Protein 9GZ5 (pdb70)

Structure (mmCIF, N/CA/C/O backbone):
data_9GZ5
#
_entry.id   9GZ5
#
_cell.length_a   48.265
_cell.length_b   61.744
_cell.length_c   49.481
_cell.angle_alpha   90.00
_cell.angle_beta   99.86
_cell.angle_gamma   90.00
#
_symmetry.space_group_name_H-M   'P 1 21 1'
#
loop_
_entity.id
_entity.type
_entity.pdbx_description
1 polymer 'Histone deacetylase'
2 non-polymer 'ZINC ION'
3 non-polymer GLYCEROL
4 non-polymer 'POTASSIUM ION'
5 non-polymer 1,2-ETHANEDIOL
6 non-polymer 'cis-5-dodecenoic acid'
7 water water
#
loop_
_atom_site.group_PDB
_atom_site.id
_atom_site.type_symbol
_atom_site.label_atom_id
_atom_site.label_alt_id
_atom_site.label_comp_id
_atom_site.label_asym_id
_atom_site.label_entity_id
_atom_site.label_seq_id
_atom_site.pdbx_PDB_ins_code
_atom_site.Cartn_x
_atom_site.Cartn_y
_atom_site.Cartn_z
_atom_site.occupancy
_atom_site.B_iso_or_equiv
_atom_site.auth_seq_id
_atom_site.auth_comp_id
_atom_site.auth_asym_id
_atom_site.auth_atom_id
_atom_site.pdbx_PDB_model_num
ATOM 1 N N . LYS A 1 6 ? 3.140 17.619 1.583 1.00 38.93 3 LYS A N 1
ATOM 2 C CA . LYS A 1 6 ? 2.473 18.954 1.600 1.00 38.88 3 LYS A CA 1
ATOM 3 C C . LYS A 1 6 ? 2.574 19.733 0.286 1.00 37.58 3 LYS A C 1
ATOM 4 O O . LYS A 1 6 ? 1.934 20.788 0.139 1.00 37.96 3 LYS A O 1
ATOM 10 N N . HIS A 1 7 ? 3.360 19.213 -0.660 1.00 36.27 4 HIS A N 1
ATOM 11 C CA . HIS A 1 7 ? 3.506 19.813 -1.995 1.00 36.28 4 HIS A CA 1
ATOM 12 C C . HIS A 1 7 ? 2.293 19.520 -2.904 1.00 33.08 4 HIS A C 1
ATOM 13 O O . HIS A 1 7 ? 2.094 20.190 -3.931 1.00 32.15 4 HIS A O 1
ATOM 20 N N . LEU A 1 8 ? 1.491 18.538 -2.491 1.00 31.09 5 LEU A N 1
ATOM 21 C CA . LEU A 1 8 ? 0.467 17.914 -3.330 1.00 29.16 5 LEU A CA 1
ATOM 22 C C . LEU A 1 8 ? -0.658 18.879 -3.676 1.00 26.60 5 LEU A C 1
ATOM 23 O O . LEU A 1 8 ? -1.116 19.652 -2.844 1.00 26.70 5 LEU A O 1
ATOM 28 N N . GLU A 1 9 ? -1.023 18.919 -4.949 1.00 24.96 6 GLU A N 1
ATOM 29 C CA . GLU A 1 9 ? -2.176 19.693 -5.366 1.00 23.66 6 GLU A CA 1
ATOM 30 C C . GLU A 1 9 ? -3.322 18.702 -5.496 1.00 21.70 6 GLU A C 1
ATOM 31 O O . GLU A 1 9 ? -3.081 17.491 -5.567 1.00 22.19 6 GLU A O 1
ATOM 37 N N . ARG A 1 10 ? -4.549 19.203 -5.501 1.00 19.86 7 ARG A N 1
ATOM 38 C CA . ARG A 1 10 ? -5.715 18.311 -5.462 1.00 18.88 7 ARG A CA 1
ATOM 39 C C . ARG A 1 10 ? -5.868 17.479 -6.746 1.00 19.39 7 ARG A C 1
ATOM 40 O O . ARG A 1 10 ? -5.946 16.237 -6.688 1.00 18.82 7 ARG A O 1
ATOM 48 N N . ILE A 1 11 ? -5.944 18.161 -7.886 1.00 18.59 8 ILE A N 1
ATOM 49 C CA . ILE A 1 11 ? -6.327 17.451 -9.117 1.00 18.28 8 ILE A CA 1
ATOM 50 C C . ILE A 1 11 ? -5.778 18.072 -10.369 1.00 17.18 8 ILE A C 1
ATOM 51 O O . ILE A 1 11 ? -5.792 19.310 -10.518 1.00 18.36 8 ILE A O 1
ATOM 56 N N . GLY A 1 12 ? -5.300 17.207 -11.269 1.00 17.16 9 GLY A N 1
ATOM 57 C CA . GLY A 1 12 ? -4.890 17.606 -12.614 1.00 15.51 9 GLY A CA 1
ATOM 58 C C . GLY A 1 12 ? -5.599 16.710 -13.621 1.00 15.66 9 GLY A C 1
ATOM 59 O O . GLY A 1 12 ? -6.060 15.618 -13.270 1.00 16.20 9 GLY A O 1
ATOM 60 N N . LEU A 1 13 ? -5.617 17.152 -14.878 1.00 15.54 10 LEU A N 1
ATOM 61 C CA . LEU A 1 13 ? -6.303 16.435 -15.987 1.00 15.47 10 LEU A CA 1
ATOM 62 C C . LEU A 1 13 ? -5.318 16.051 -17.078 1.00 16.15 10 LEU A C 1
ATOM 63 O O . LEU A 1 13 ? -4.332 16.773 -17.338 1.00 15.98 10 LEU A O 1
ATOM 68 N N . VAL A 1 14 ? -5.561 14.912 -17.726 1.00 15.11 11 VAL A N 1
ATOM 69 C CA . VAL A 1 14 ? -4.789 14.534 -18.911 1.00 15.55 11 VAL A CA 1
ATOM 70 C C . VAL A 1 14 ? -5.743 14.361 -20.087 1.00 15.70 11 VAL A C 1
ATOM 71 O O . VAL A 1 14 ? -6.821 13.776 -19.942 1.00 15.47 11 VAL A O 1
ATOM 75 N N . TYR A 1 15 ? -5.333 14.851 -21.255 1.00 14.83 12 TYR A N 1
ATOM 76 C CA . TYR A 1 15 ? -6.169 14.748 -22.446 1.00 15.82 12 TYR A CA 1
ATOM 77 C C . TYR A 1 15 ? -5.356 14.936 -23.701 1.00 15.91 12 TYR A C 1
ATOM 78 O O . TYR A 1 15 ? -4.399 15.710 -23.719 1.00 15.89 12 TYR A O 1
ATOM 87 N N . HIS A 1 16 ? -5.798 14.298 -24.776 1.00 15.83 13 HIS A N 1
ATOM 88 C CA . HIS A 1 16 ? -5.313 14.578 -26.113 1.00 16.82 13 HIS A CA 1
ATOM 89 C C . HIS A 1 16 ? -6.494 14.603 -27.074 1.00 17.56 13 HIS A C 1
ATOM 90 O O . HIS A 1 16 ? -7.251 13.651 -27.124 1.00 17.04 13 HIS A O 1
ATOM 97 N N . PRO A 1 17 ? -6.626 15.666 -27.886 1.00 17.45 14 PRO A N 1
ATOM 98 C CA . PRO A 1 17 ? -7.742 15.708 -28.849 1.00 17.61 14 PRO A CA 1
ATOM 99 C C . PRO A 1 17 ? -7.744 14.556 -29.887 1.00 16.82 14 PRO A C 1
ATOM 100 O O . PRO A 1 17 ? -8.800 14.196 -30.390 1.00 17.36 14 PRO A O 1
ATOM 104 N N . ASP A 1 18 ? -6.595 13.947 -30.154 1.00 17.45 15 ASP A N 1
ATOM 105 C CA . ASP A 1 18 ? -6.549 12.843 -31.127 1.00 17.96 15 ASP A CA 1
ATOM 106 C C . ASP A 1 18 ? -7.123 11.535 -30.572 1.00 16.67 15 ASP A C 1
ATOM 107 O O . ASP A 1 18 ? -7.221 10.550 -31.301 1.00 17.97 15 ASP A O 1
ATOM 112 N N . TYR A 1 19 ? -7.492 11.510 -29.283 1.00 15.95 16 TYR A N 1
ATOM 113 C CA . TYR A 1 19 ? -8.281 10.361 -28.790 1.00 15.88 16 TYR A CA 1
ATOM 114 C C . TYR A 1 19 ? -9.574 10.158 -29.573 1.00 17.92 16 TYR A C 1
ATOM 115 O O . TYR A 1 19 ? -10.013 9.027 -29.786 1.00 18.59 16 TYR A O 1
ATOM 124 N N . ASN A 1 20 ? -10.192 11.267 -29.972 1.00 16.64 17 ASN A N 1
ATOM 125 C CA . ASN A 1 20 ? -11.547 11.273 -30.509 1.00 15.70 17 ASN A CA 1
ATOM 126 C C . ASN A 1 20 ? -11.597 10.722 -31.914 1.00 16.36 17 ASN A C 1
ATOM 127 O O . ASN A 1 20 ? -10.823 11.153 -32.756 1.00 18.59 17 ASN A O 1
ATOM 132 N N . LEU A 1 21 ? -12.485 9.741 -32.108 1.00 17.06 18 LEU A N 1
ATOM 133 C CA . LEU A 1 21 ? -12.737 9.137 -33.402 1.00 18.18 18 LEU A CA 1
ATOM 134 C C . LEU A 1 21 ? -14.223 9.038 -33.677 1.00 17.84 18 LEU A C 1
ATOM 135 O O . LEU A 1 21 ? -15.006 8.785 -32.778 1.00 18.99 18 LEU A O 1
ATOM 140 N N . ASP A 1 22 ? -14.592 9.231 -34.939 1.00 17.96 19 ASP A N 1
ATOM 141 C CA . ASP A 1 22 ? -15.962 8.934 -35.366 1.00 20.76 19 ASP A CA 1
ATOM 142 C C . ASP A 1 22 ? -16.017 7.478 -35.746 1.00 20.50 19 ASP A C 1
ATOM 143 O O . ASP A 1 22 ? -15.473 7.086 -36.791 1.00 23.74 19 ASP A O 1
ATOM 148 N N . LEU A 1 23 ? -16.652 6.646 -34.907 1.00 21.17 20 LEU A N 1
ATOM 149 C CA . LEU A 1 23 ? -16.780 5.217 -35.231 1.00 22.18 20 LEU A CA 1
ATOM 150 C C . LEU A 1 23 ? -18.099 4.889 -35.934 1.00 23.28 20 LEU A C 1
ATOM 151 O O . LEU A 1 23 ? -18.510 3.722 -36.000 1.00 22.72 20 LEU A O 1
ATOM 156 N N . GLY A 1 24 ? -18.772 5.910 -36.461 1.00 24.89 21 GLY A N 1
ATOM 157 C CA . GLY A 1 24 ? -19.978 5.692 -37.265 1.00 25.56 21 GLY A CA 1
ATOM 158 C C . GLY A 1 24 ? -21.095 5.051 -36.458 1.00 25.73 21 GLY A C 1
ATOM 159 O O . GLY A 1 24 ? -21.523 5.628 -35.453 1.00 25.60 21 GLY A O 1
ATOM 160 N N . PRO A 1 25 ? -21.555 3.842 -36.872 1.00 26.29 22 PRO A N 1
ATOM 161 C CA . PRO A 1 25 ? -22.694 3.237 -36.176 1.00 25.47 22 PRO A CA 1
ATOM 162 C C . PRO A 1 25 ? -22.334 2.464 -34.896 1.00 24.33 22 PRO A C 1
ATOM 163 O O . PRO A 1 25 ? -23.247 2.018 -34.185 1.00 24.79 22 PRO A O 1
ATOM 167 N N . HIS A 1 26 ? -21.031 2.290 -34.639 1.00 22.36 23 HIS A N 1
ATOM 168 C CA . HIS A 1 26 ? -20.532 1.504 -33.493 1.00 20.07 23 HIS A CA 1
ATOM 169 C C . HIS A 1 26 ? -21.145 2.044 -32.204 1.00 18.93 23 HIS A C 1
ATOM 170 O O . HIS A 1 26 ? -21.389 3.250 -32.076 1.00 20.03 23 HIS A O 1
ATOM 177 N N A VAL A 1 27 ? -21.388 1.144 -31.251 0.50 18.41 24 VAL A N 1
ATOM 178 N N B VAL A 1 27 ? -21.394 1.156 -31.241 0.50 18.11 24 VAL A N 1
ATOM 179 C CA A VAL A 1 27 ? -22.006 1.505 -29.969 0.50 18.74 24 VAL A CA 1
ATOM 180 C CA B VAL A 1 27 ? -22.026 1.556 -29.972 0.50 18.20 24 VAL A CA 1
ATOM 181 C C A VAL A 1 27 ? -21.157 2.449 -29.111 0.50 18.34 24 VAL A C 1
ATOM 182 C C B VAL A 1 27 ? -21.155 2.445 -29.085 0.50 18.05 24 VAL A C 1
ATOM 183 O O A VAL A 1 27 ? -21.706 3.234 -28.352 0.50 18.33 24 VAL A O 1
ATOM 184 O O B VAL A 1 27 ? -21.689 3.180 -28.268 0.50 18.19 24 VAL A O 1
ATOM 191 N N . PHE A 1 28 ? -19.835 2.384 -29.247 1.00 17.70 25 PHE A N 1
ATOM 192 C CA . PHE A 1 28 ? -18.953 3.134 -28.378 1.00 17.23 25 PHE A CA 1
ATOM 193 C C . PHE A 1 28 ? -18.878 4.608 -28.787 1.00 16.27 25 PHE A C 1
ATOM 194 O O . PHE A 1 28 ? -18.526 4.906 -29.925 1.00 16.62 25 PHE A O 1
ATOM 202 N N . PRO A 1 29 ? -19.201 5.520 -27.839 1.00 16.06 26 PRO A N 1
ATOM 203 C CA . PRO A 1 29 ? -19.150 6.963 -28.160 1.00 17.00 26 PRO A CA 1
ATOM 204 C C . PRO A 1 29 ? -17.737 7.534 -28.111 1.00 16.01 26 PRO A C 1
ATOM 205 O O . PRO A 1 29 ? -17.367 8.136 -27.092 1.00 15.18 26 PRO A O 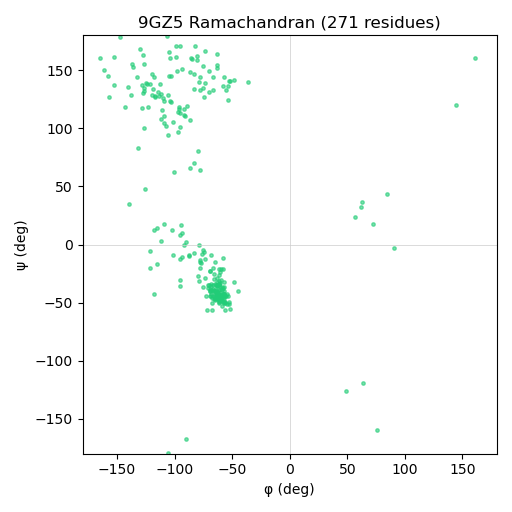1
ATOM 209 N N . ALA A 1 30 ? -16.957 7.324 -29.183 1.00 16.43 27 ALA A N 1
ATOM 210 C CA . ALA A 1 30 ? -15.518 7.618 -29.196 1.00 15.91 27 ALA A CA 1
ATOM 211 C C . ALA A 1 30 ? -15.222 9.089 -29.360 1.00 16.01 27 ALA A C 1
ATOM 212 O O . ALA A 1 30 ? -14.061 9.471 -29.366 1.00 15.70 27 ALA A O 1
ATOM 214 N N A ARG A 1 31 ? -16.266 9.915 -29.439 0.70 15.87 28 ARG A N 1
ATOM 215 N N B ARG A 1 31 ? -16.269 9.908 -29.446 0.30 16.15 28 ARG A N 1
ATOM 216 C CA A ARG A 1 31 ? -16.102 11.398 -29.352 0.70 16.51 28 ARG A CA 1
ATOM 217 C CA B ARG A 1 31 ? -16.127 11.368 -29.371 0.30 16.66 28 ARG A CA 1
ATOM 218 C C A ARG A 1 31 ? -16.525 11.973 -27.990 0.70 15.17 28 ARG A C 1
ATOM 219 C C B ARG A 1 31 ? -16.584 11.948 -28.030 0.30 15.75 28 ARG A C 1
ATOM 220 O O A ARG A 1 31 ? -16.636 13.197 -27.792 0.70 14.50 28 ARG A O 1
ATOM 221 O O B ARG A 1 31 ? -16.804 13.158 -27.915 0.30 15.80 28 ARG A O 1
ATOM 236 N N . LYS A 1 32 ? -16.696 11.095 -27.009 1.00 15.32 29 LYS A N 1
ATOM 237 C CA . LYS A 1 32 ? -17.103 11.554 -25.658 1.00 14.53 29 LYS A CA 1
ATOM 238 C C . LYS A 1 32 ? -16.021 12.451 -25.055 1.00 15.33 29 LYS A C 1
ATOM 239 O O . LYS A 1 32 ? -16.350 13.391 -24.334 1.00 15.08 29 LYS A O 1
ATOM 245 N N . TYR A 1 33 ? -14.752 12.147 -25.361 1.00 15.57 30 TYR A N 1
ATOM 246 C CA . TYR A 1 33 ? -13.627 12.757 -24.708 1.00 13.52 30 TYR A CA 1
ATOM 247 C C . TYR A 1 33 ? -13.589 14.262 -24.920 1.00 14.39 30 TYR A C 1
ATOM 248 O O . TYR A 1 33 ? -13.476 15.040 -23.956 1.00 14.01 30 TYR A O 1
ATOM 257 N N . GLN A 1 34 ? -13.728 14.637 -26.183 1.00 13.69 31 GLN A N 1
ATOM 258 C CA . GLN A 1 34 ? -13.724 16.072 -26.520 1.00 14.69 31 GLN A CA 1
ATOM 259 C C . GLN A 1 34 ? -14.866 16.802 -25.848 1.00 14.90 31 GLN A C 1
ATOM 260 O O . GLN A 1 34 ? -14.729 17.969 -25.531 1.00 15.13 31 GLN A O 1
ATOM 266 N N . MET A 1 35 ? -16.011 16.166 -25.676 1.00 14.78 32 MET A N 1
ATOM 267 C CA . MET A 1 35 ? -17.094 16.910 -25.038 1.00 16.20 32 MET A CA 1
ATOM 268 C C . MET A 1 35 ? -16.971 17.012 -23.510 1.00 15.81 32 MET A C 1
ATOM 269 O O . MET A 1 35 ? -17.392 18.007 -22.893 1.00 15.09 32 MET A O 1
ATOM 274 N N . VAL A 1 36 ? -16.381 15.989 -22.888 1.00 15.58 33 VAL A N 1
ATOM 275 C CA . VAL A 1 36 ? -16.076 16.051 -21.461 1.00 15.50 33 VAL A CA 1
ATOM 276 C C . VAL A 1 36 ? -15.086 17.191 -21.256 1.00 15.99 33 VAL A C 1
ATOM 277 O O . VAL A 1 36 ? -15.267 18.010 -20.364 1.00 15.85 33 VAL A O 1
ATOM 281 N N . TYR A 1 37 ? -14.058 17.223 -22.108 1.00 15.44 34 TYR A N 1
ATOM 282 C CA . TYR A 1 37 ? -13.043 18.279 -22.101 1.00 16.52 34 TYR A CA 1
ATOM 283 C C . TYR A 1 37 ? -13.701 19.662 -22.283 1.00 15.89 34 TYR A C 1
ATOM 284 O O . TYR A 1 37 ? -13.327 20.621 -21.568 1.00 15.26 34 TYR A O 1
ATOM 293 N N . ASP A 1 38 ? -14.668 19.744 -23.202 1.00 15.72 35 ASP A N 1
ATOM 294 C CA . ASP A 1 38 ? -15.316 21.025 -23.480 1.00 15.50 35 ASP A CA 1
ATOM 295 C C . ASP A 1 38 ? -16.172 21.472 -22.310 1.00 16.48 35 ASP A C 1
ATOM 296 O O . ASP A 1 38 ? -16.169 22.661 -21.986 1.00 15.04 35 ASP A O 1
ATOM 301 N N . LEU A 1 39 ? -16.856 20.536 -21.643 1.00 15.57 36 LEU A N 1
ATOM 302 C CA . LEU A 1 39 ? -17.606 20.910 -20.434 1.00 16.20 36 LEU A CA 1
ATOM 303 C C . LEU A 1 39 ? -16.735 21.451 -19.322 1.00 15.94 36 LEU A C 1
ATOM 304 O O . LEU A 1 39 ? -17.124 22.364 -18.580 1.00 15.74 36 LEU A O 1
ATOM 309 N N . VAL A 1 40 ? -15.516 20.912 -19.235 1.00 15.81 37 VAL A N 1
ATOM 310 C CA . VAL A 1 40 ? -14.540 21.395 -18.295 1.00 15.71 37 VAL A CA 1
ATOM 311 C C . VAL A 1 40 ? -14.162 22.827 -18.665 1.00 15.35 37 VAL A C 1
ATOM 312 O O . VAL A 1 40 ? -14.175 23.702 -17.797 1.00 15.21 37 VAL A O 1
ATOM 316 N N . LYS A 1 41 ? -13.874 23.054 -19.946 1.00 14.99 38 LYS A N 1
ATOM 317 C CA . LYS A 1 41 ? -13.404 24.361 -20.421 1.00 15.71 38 LYS A CA 1
ATOM 318 C C . LYS A 1 41 ? -14.488 25.424 -20.195 1.00 15.69 38 LYS A C 1
ATOM 319 O O . LYS A 1 41 ? -14.184 26.601 -19.955 1.00 18.79 38 LYS A O 1
ATOM 325 N N . ARG A 1 42 ? -15.743 25.003 -20.284 1.00 16.14 39 ARG A N 1
ATOM 326 C CA . ARG A 1 42 ? -16.885 25.890 -20.148 1.00 16.00 39 ARG A CA 1
ATOM 327 C C . ARG A 1 42 ? -17.238 26.232 -18.698 1.00 17.76 39 ARG A C 1
ATOM 328 O O . ARG A 1 42 ? -17.984 27.184 -18.457 1.00 19.10 39 ARG A O 1
ATOM 336 N N A ASP A 1 43 ? -16.689 25.469 -17.763 0.70 18.40 40 ASP A N 1
ATOM 337 N N B ASP A 1 43 ? -16.686 25.489 -17.744 0.30 17.42 40 ASP A N 1
ATOM 338 C CA A ASP A 1 43 ? -16.956 25.663 -16.348 0.70 19.83 40 ASP A CA 1
ATOM 339 C CA B ASP A 1 43 ? -17.020 25.640 -16.325 0.30 17.72 40 ASP A CA 1
ATOM 340 C C A ASP A 1 43 ? -15.931 26.635 -15.755 0.70 22.13 40 ASP A C 1
ATOM 341 C C B ASP A 1 43 ? -15.999 26.517 -15.602 0.30 20.13 40 ASP A C 1
ATOM 342 O O A ASP A 1 43 ? -14.724 26.421 -15.839 0.70 21.93 40 ASP A O 1
ATOM 343 O O B ASP A 1 43 ? -14.856 26.097 -15.440 0.30 20.45 40 ASP A O 1
ATOM 352 N N . SER A 1 44 ? -16.411 27.706 -15.142 1.00 22.66 41 SER A N 1
ATOM 353 C CA . SER A 1 44 ? -15.471 28.690 -14.547 1.00 25.02 41 SER A CA 1
ATOM 354 C C . SER A 1 44 ? -14.607 28.136 -13.406 1.00 25.27 41 SER A C 1
ATOM 355 O O . SER A 1 44 ? -13.449 28.537 -13.263 1.00 27.63 41 SER A O 1
ATOM 358 N N . LYS A 1 45 ? -15.130 27.194 -12.625 1.00 27.32 42 LYS A N 1
ATOM 359 C CA . LYS A 1 45 ? -14.275 26.542 -11.597 1.00 30.32 42 LYS A CA 1
ATOM 360 C C . LYS A 1 45 ? -13.231 25.584 -12.213 1.00 30.25 42 LYS A C 1
ATOM 361 O O . LYS A 1 45 ? -12.009 25.758 -12.047 1.00 32.13 42 LYS A O 1
ATOM 367 N N . LEU A 1 46 ? -13.701 24.624 -12.985 1.00 27.67 43 LEU A N 1
ATOM 368 C CA . LEU A 1 46 ? -12.827 23.566 -13.495 1.00 27.58 43 LEU A CA 1
ATOM 369 C C . LEU A 1 46 ? -11.891 24.001 -14.597 1.00 30.55 43 LEU A C 1
ATOM 370 O O . LEU A 1 46 ? -10.805 23.440 -14.725 1.00 29.41 43 LEU A O 1
ATOM 375 N N . SER A 1 47 ? -12.294 25.000 -15.379 1.00 29.05 44 SER A N 1
ATOM 376 C CA . SER A 1 47 ? -11.435 25.544 -16.448 1.00 28.57 44 SER A CA 1
ATOM 377 C C . SER A 1 47 ? -10.081 26.058 -15.929 1.00 29.84 44 SER A C 1
ATOM 378 O O . SER A 1 47 ? -9.168 26.319 -16.738 1.00 30.13 44 SER A O 1
ATOM 381 N N . ASN A 1 48 ? -9.961 26.178 -14.594 1.00 32.12 45 ASN A N 1
ATOM 382 C CA . ASN A 1 48 ? -8.709 26.584 -13.894 1.00 29.14 45 ASN A CA 1
ATOM 383 C C . ASN A 1 48 ? -7.736 25.431 -13.548 1.00 27.60 45 ASN A C 1
ATOM 384 O O . ASN A 1 48 ? -6.612 25.660 -13.096 1.00 28.71 45 ASN A O 1
ATOM 389 N N . LEU A 1 49 ? -8.180 24.195 -13.712 1.00 23.81 46 LEU A N 1
ATOM 390 C CA . LEU A 1 49 ? -7.265 23.051 -13.554 1.00 20.87 46 LEU A CA 1
ATOM 391 C C . LEU A 1 49 ? -6.254 22.977 -14.680 1.00 21.42 46 LEU A C 1
ATOM 392 O O . LEU A 1 49 ? -6.548 23.382 -15.803 1.00 20.75 46 LEU A O 1
ATOM 397 N N . TYR A 1 50 ? -5.067 22.453 -14.373 1.00 20.81 47 TYR A N 1
ATOM 398 C CA . TYR A 1 50 ? -4.060 22.226 -15.391 1.00 22.53 47 TYR A CA 1
ATOM 399 C C . TYR A 1 50 ? -4.349 20.955 -16.198 1.00 19.32 47 TYR A C 1
ATOM 400 O O . TYR A 1 50 ? -4.775 19.924 -15.654 1.00 18.60 47 TYR A O 1
ATOM 409 N N . ILE A 1 51 ? -4.119 21.064 -17.495 1.00 18.86 48 ILE A N 1
ATOM 410 C CA . ILE A 1 51 ? -4.339 19.960 -18.445 1.00 19.56 48 ILE A CA 1
ATOM 411 C C . ILE A 1 51 ? -3.007 19.580 -19.067 1.00 19.03 48 ILE A C 1
ATOM 412 O O . ILE A 1 51 ? -2.260 20.447 -19.561 1.00 21.94 48 ILE A O 1
ATOM 417 N N . TYR A 1 52 ? -2.683 18.290 -19.006 1.00 17.12 49 TYR A N 1
ATOM 418 C CA . TYR A 1 52 ? -1.419 17.788 -19.554 1.00 17.65 49 TYR A CA 1
ATOM 419 C C . TYR A 1 52 ? -1.669 16.904 -20.754 1.00 17.23 49 TYR A C 1
ATOM 420 O O . TYR A 1 52 ? -2.624 16.150 -20.791 1.00 15.90 49 TYR A O 1
ATOM 429 N N . LYS A 1 53 ? -0.851 17.073 -21.777 1.00 18.23 50 LYS A N 1
ATOM 430 C CA . LYS A 1 53 ? -1.019 16.349 -23.064 1.00 17.35 50 LYS A CA 1
ATOM 431 C C . LYS A 1 53 ? 0.074 15.287 -23.287 1.00 18.50 50 LYS A C 1
ATOM 432 O O . LYS A 1 53 ? 1.270 15.618 -23.255 1.00 19.46 50 LYS A O 1
ATOM 438 N N . PRO A 1 54 ? -0.323 14.005 -23.504 1.00 16.74 51 PRO A N 1
ATOM 439 C CA . PRO A 1 54 ? 0.707 12.992 -23.658 1.00 17.15 51 PRO A CA 1
ATOM 440 C C . PRO A 1 54 ? 1.322 12.969 -25.075 1.00 17.76 51 PRO A C 1
ATOM 441 O O . PRO A 1 54 ? 0.755 13.492 -26.028 1.00 20.21 51 PRO A O 1
ATOM 445 N N . ASP A 1 55 ? 2.495 12.337 -25.150 1.00 19.22 52 ASP A N 1
ATOM 446 C CA . ASP A 1 55 ? 3.032 11.832 -26.411 1.00 20.31 52 ASP A CA 1
ATOM 447 C C . ASP A 1 55 ? 2.655 10.362 -26.561 1.00 18.58 52 ASP A C 1
ATOM 448 O O . ASP A 1 55 ? 2.237 9.716 -25.589 1.00 18.87 52 ASP A O 1
ATOM 453 N N . LEU A 1 56 ? 2.901 9.809 -27.750 1.00 16.97 53 LEU A N 1
ATOM 454 C CA . LEU A 1 56 ? 2.726 8.381 -27.994 1.00 17.46 53 LEU A CA 1
ATOM 455 C C . LEU A 1 56 ? 3.539 7.575 -26.993 1.00 17.83 53 LEU A C 1
ATOM 456 O O . LEU A 1 56 ? 4.715 7.880 -26.756 1.00 20.00 53 LEU A O 1
ATOM 461 N N . ALA A 1 57 ? 2.925 6.560 -26.402 1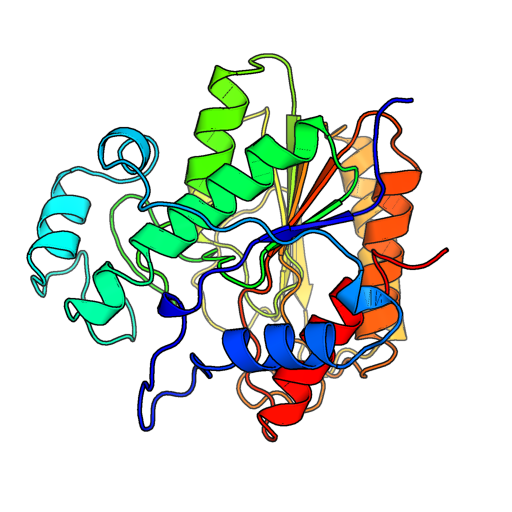.00 17.72 54 ALA A N 1
ATOM 462 C CA . ALA A 1 57 ? 3.664 5.593 -25.584 1.00 19.00 54 ALA A CA 1
ATOM 463 C C . ALA A 1 57 ? 4.785 4.939 -26.400 1.00 20.25 54 ALA A C 1
ATOM 464 O O . ALA A 1 57 ? 4.644 4.698 -27.605 1.00 20.93 54 ALA A O 1
ATOM 466 N N . LYS A 1 58 ? 5.907 4.666 -25.741 1.00 21.96 55 LYS A N 1
ATOM 467 C CA . LYS A 1 58 ? 6.990 3.934 -26.373 1.00 23.35 55 LYS A CA 1
ATOM 468 C C . LYS A 1 58 ? 6.661 2.455 -26.532 1.00 23.51 55 LYS A C 1
ATOM 469 O O . LYS A 1 58 ? 6.124 1.832 -25.605 1.00 22.28 55 LYS A O 1
ATOM 475 N N . THR A 1 59 ? 7.016 1.867 -27.680 1.00 23.12 56 THR A N 1
ATOM 476 C CA . THR A 1 59 ? 6.766 0.448 -27.898 1.00 24.08 56 THR A CA 1
ATOM 477 C C . THR A 1 59 ? 7.423 -0.439 -26.842 1.00 23.07 56 THR A C 1
ATOM 478 O O . THR A 1 59 ? 6.840 -1.415 -26.410 1.00 23.55 56 THR A O 1
ATOM 482 N N . LYS A 1 60 ? 8.626 -0.078 -26.398 1.00 23.65 57 LYS A N 1
ATOM 483 C CA . LYS A 1 60 ? 9.270 -0.809 -25.313 1.00 25.21 57 LYS A CA 1
ATOM 484 C C . LYS A 1 60 ? 8.407 -0.843 -24.032 1.00 23.22 57 LYS A C 1
ATOM 485 O O . LYS A 1 60 ? 8.437 -1.823 -23.289 1.00 25.23 57 LYS A O 1
ATOM 491 N N . ASP A 1 61 ? 7.630 0.213 -23.787 1.00 21.80 58 ASP A N 1
ATOM 492 C CA . ASP A 1 61 ? 6.737 0.230 -22.640 1.00 20.87 58 ASP A CA 1
ATOM 493 C C . ASP A 1 61 ? 5.515 -0.649 -22.904 1.00 19.38 58 ASP A C 1
ATOM 494 O O . ASP A 1 61 ? 5.072 -1.369 -22.011 1.00 19.56 58 ASP A O 1
ATOM 499 N N . LEU A 1 62 ? 5.029 -0.667 -24.151 1.00 18.24 59 LEU A N 1
ATOM 500 C CA . LEU A 1 62 ? 3.893 -1.576 -24.487 1.00 18.20 59 LEU A CA 1
ATOM 501 C C . LEU A 1 62 ? 4.237 -3.042 -24.212 1.00 18.35 59 LEU A C 1
ATOM 502 O O . LEU A 1 62 ? 3.375 -3.837 -23.840 1.00 17.17 59 LEU A O 1
ATOM 507 N N A SER A 1 63 ? 5.513 -3.346 -24.399 0.70 19.05 60 SER A N 1
ATOM 508 N N B SER A 1 63 ? 5.502 -3.397 -24.434 0.30 18.55 60 SER A N 1
ATOM 509 C CA A SER A 1 63 ? 6.078 -4.679 -24.303 0.70 20.04 60 SER A CA 1
ATOM 510 C CA B SER A 1 63 ? 5.979 -4.776 -24.303 0.30 19.08 60 SER A CA 1
ATOM 511 C C A SER A 1 63 ? 6.192 -5.198 -22.875 0.70 18.97 60 SER A C 1
ATOM 512 C C B SER A 1 63 ? 6.283 -5.196 -22.862 0.30 18.63 60 SER A C 1
ATOM 513 O O A SER A 1 63 ? 6.334 -6.412 -22.662 0.70 19.92 60 SER A O 1
ATOM 514 O O B SER A 1 63 ? 6.705 -6.328 -22.621 0.30 19.43 60 SER A O 1
ATOM 519 N N . LEU A 1 64 ? 6.060 -4.288 -21.916 1.00 18.89 61 LEU A N 1
ATOM 520 C CA . LEU A 1 64 ? 5.984 -4.634 -20.486 1.00 17.85 61 LEU A CA 1
ATOM 521 C C . LEU A 1 64 ? 4.747 -5.476 -20.197 1.00 18.55 61 LEU A C 1
ATOM 522 O O . LEU A 1 64 ? 4.750 -6.264 -19.264 1.00 19.31 61 LEU A O 1
ATOM 527 N N . VAL A 1 65 ? 3.712 -5.326 -21.041 1.00 18.52 62 VAL A N 1
ATOM 528 C CA . VAL A 1 65 ? 2.466 -6.082 -20.903 1.00 17.15 62 VAL A CA 1
ATOM 529 C C . VAL A 1 65 ? 2.180 -6.973 -22.110 1.00 17.02 62 VAL A C 1
ATOM 530 O O . VAL A 1 65 ? 1.751 -8.126 -21.933 1.00 18.01 62 VAL A O 1
ATOM 534 N N . HIS A 1 66 ? 2.398 -6.460 -23.325 1.00 16.45 63 HIS A N 1
ATOM 535 C CA . HIS A 1 66 ? 1.964 -7.157 -24.522 1.00 16.00 63 HIS A CA 1
ATOM 536 C C . HIS A 1 66 ? 3.030 -7.972 -25.221 1.00 16.30 63 HIS A C 1
ATOM 537 O O . HIS A 1 66 ? 4.207 -7.618 -25.213 1.00 17.97 63 HIS A O 1
ATOM 544 N N . THR A 1 67 ? 2.597 -9.040 -25.848 1.00 17.32 64 THR A N 1
ATOM 545 C CA . THR A 1 67 ? 3.540 -9.934 -26.541 1.00 16.99 64 THR A CA 1
ATOM 546 C C . THR A 1 67 ? 3.948 -9.245 -27.832 1.00 18.36 64 THR A C 1
ATOM 547 O O . THR A 1 67 ? 3.178 -8.428 -28.380 1.00 16.92 64 THR A O 1
ATOM 551 N N . GLN A 1 68 ? 5.140 -9.580 -28.328 1.00 17.92 65 GLN A N 1
ATOM 552 C CA . GLN A 1 68 ? 5.600 -9.038 -29.599 1.00 18.68 65 GLN A CA 1
ATOM 553 C C . GLN A 1 68 ? 4.737 -9.479 -30.789 1.00 18.09 65 GLN A C 1
ATOM 554 O O . GLN A 1 68 ? 4.492 -8.671 -31.711 1.00 18.94 65 GLN A O 1
ATOM 560 N N . GLU A 1 69 ? 4.227 -10.716 -30.744 1.00 18.46 66 GLU A N 1
ATOM 561 C CA . GLU A 1 69 ? 3.323 -11.198 -31.802 1.00 17.63 66 GLU A CA 1
ATOM 562 C C . GLU A 1 69 ? 2.084 -10.331 -31.837 1.00 17.50 66 GLU A C 1
ATOM 563 O O . GLU A 1 69 ? 1.598 -9.954 -32.912 1.00 16.65 66 GLU A O 1
ATOM 569 N N . PHE A 1 70 ? 1.559 -10.031 -30.644 1.00 15.78 67 PHE A N 1
ATOM 570 C CA . PHE A 1 70 ? 0.384 -9.166 -30.633 1.00 16.14 67 PHE A CA 1
ATOM 571 C C . PHE A 1 70 ? 0.728 -7.784 -31.153 1.00 15.28 67 PHE A C 1
ATOM 572 O O . PHE A 1 70 ? -0.029 -7.224 -31.945 1.00 16.54 67 PHE A O 1
ATOM 580 N N . LEU A 1 71 ? 1.839 -7.198 -30.699 1.00 16.20 68 LEU A N 1
ATOM 581 C CA . LEU A 1 71 ? 2.141 -5.843 -31.147 1.00 15.74 68 LEU A CA 1
ATOM 582 C C . LEU A 1 71 ? 2.378 -5.804 -32.651 1.00 16.59 68 LEU A C 1
ATOM 583 O O . LEU A 1 71 ? 1.998 -4.850 -33.297 1.00 17.36 68 LEU A O 1
ATOM 588 N N . ASP A 1 72 ? 2.977 -6.869 -33.205 1.00 15.75 69 ASP A N 1
ATOM 589 C CA . ASP A 1 72 ? 3.200 -6.963 -34.662 1.00 16.67 69 ASP A CA 1
ATOM 590 C C . ASP A 1 72 ? 1.879 -6.889 -35.388 1.00 16.08 69 ASP A C 1
ATOM 591 O O . ASP A 1 72 ? 1.759 -6.136 -36.338 1.00 17.39 69 ASP A O 1
ATOM 596 N N . ASP A 1 73 ? 0.899 -7.680 -34.948 1.00 16.47 70 ASP A N 1
ATOM 597 C CA . ASP A 1 73 ? -0.408 -7.647 -35.560 1.00 16.38 70 ASP A CA 1
ATOM 598 C C . ASP A 1 73 ? -1.117 -6.286 -35.391 1.00 16.44 70 ASP A C 1
ATOM 599 O O . ASP A 1 73 ? -1.709 -5.765 -36.364 1.00 16.38 70 ASP A O 1
ATOM 604 N N . PHE A 1 74 ? -1.069 -5.733 -34.175 1.00 14.99 71 PHE A N 1
ATOM 605 C CA . PHE A 1 74 ? -1.701 -4.434 -33.911 1.00 14.93 71 PHE A CA 1
ATOM 606 C C . PHE A 1 74 ? -1.177 -3.314 -34.852 1.00 15.52 71 PHE A C 1
ATOM 607 O O . PHE A 1 74 ? -1.958 -2.642 -35.548 1.00 16.75 71 PHE A O 1
ATOM 615 N N . PHE A 1 75 ? 0.129 -3.103 -34.855 1.00 16.70 72 PHE A N 1
ATOM 616 C CA . PHE A 1 75 ? 0.738 -2.048 -35.641 1.00 17.10 72 PHE A CA 1
ATOM 617 C C . PHE A 1 75 ? 0.622 -2.245 -37.141 1.00 18.43 72 PHE A C 1
ATOM 618 O O . PHE A 1 75 ? 0.580 -1.270 -37.865 1.00 20.04 72 PHE A O 1
ATOM 626 N N . SER A 1 76 ? 0.575 -3.494 -37.599 1.00 18.27 73 SER A N 1
ATOM 627 C CA . SER A 1 76 ? 0.497 -3.745 -39.046 1.00 18.08 73 SER A CA 1
ATOM 628 C C . SER A 1 76 ? -0.960 -3.817 -39.524 1.00 18.46 73 SER A C 1
ATOM 629 O O . SER A 1 76 ? -1.210 -4.058 -40.713 1.00 18.37 73 SER A O 1
ATOM 632 N N . LEU A 1 77 ? -1.914 -3.598 -38.615 1.00 17.88 74 LEU A N 1
ATOM 633 C CA . LEU A 1 77 ? -3.366 -3.664 -38.925 1.00 19.45 74 LEU A CA 1
ATOM 634 C C . LEU A 1 77 ? -3.775 -5.060 -39.397 1.00 20.47 74 LEU A C 1
ATOM 635 O O . LEU A 1 77 ? -4.714 -5.216 -40.176 1.00 19.01 74 LEU A O 1
ATOM 640 N N . ASN A 1 78 ? -3.098 -6.077 -38.868 1.00 19.56 75 ASN A N 1
ATOM 641 C CA . ASN A 1 78 ? -3.317 -7.442 -39.319 1.00 19.82 75 ASN A CA 1
ATOM 642 C C . ASN A 1 78 ? -4.515 -8.089 -38.641 1.00 21.33 75 ASN A C 1
ATOM 643 O O . ASN A 1 78 ? -4.659 -7.974 -37.418 1.00 20.67 75 ASN A O 1
ATOM 648 N N . ILE A 1 79 ? -5.379 -8.757 -39.416 1.00 20.12 76 ILE A N 1
ATOM 649 C CA . ILE A 1 79 ? -6.528 -9.461 -38.832 1.00 22.23 76 ILE A CA 1
ATOM 650 C C . ILE A 1 79 ? -6.134 -10.889 -38.519 1.00 20.93 76 ILE A C 1
ATOM 651 O O . ILE A 1 79 ? -5.906 -11.685 -39.428 1.00 21.39 76 ILE A O 1
ATOM 656 N N . THR A 1 80 ? -6.043 -11.224 -37.234 1.00 19.33 77 THR A N 1
ATOM 657 C CA . THR A 1 80 ? -5.582 -12.557 -36.807 1.00 19.74 77 THR A CA 1
ATOM 658 C C . THR A 1 80 ? -6.337 -12.855 -35.531 1.00 20.83 77 THR A C 1
ATOM 659 O O . THR A 1 80 ? -7.098 -12.012 -35.072 1.00 20.10 77 THR A O 1
ATOM 663 N N . GLU A 1 81 ? -6.126 -14.029 -34.950 1.00 21.13 78 GLU A N 1
ATOM 664 C CA . GLU A 1 81 ? -6.747 -14.314 -33.658 1.00 23.23 78 GLU A CA 1
ATOM 665 C C . GLU A 1 81 ? -6.361 -13.306 -32.578 1.00 23.08 78 GLU A C 1
ATOM 666 O O . GLU A 1 81 ? -7.079 -13.153 -31.581 1.00 24.32 78 GLU A O 1
ATOM 672 N N . ARG A 1 82 ? -5.245 -12.602 -32.761 1.00 20.74 79 ARG A N 1
ATOM 673 C CA . ARG A 1 82 ? -4.779 -11.632 -31.764 1.00 19.49 79 ARG A CA 1
ATOM 674 C C . ARG A 1 82 ? -5.555 -10.325 -31.814 1.00 19.58 79 ARG A C 1
ATOM 675 O O . ARG A 1 82 ? -5.605 -9.609 -30.829 1.00 20.78 79 ARG A O 1
ATOM 683 N N . THR A 1 83 ? -6.204 -10.065 -32.946 1.00 18.69 80 THR A N 1
ATOM 684 C CA . THR A 1 83 ? -6.922 -8.800 -33.145 1.00 18.24 80 THR A CA 1
ATOM 685 C C . THR A 1 83 ? -8.402 -8.946 -33.447 1.00 19.47 80 THR A C 1
ATOM 686 O O . THR A 1 83 ? -9.155 -8.002 -33.284 1.00 20.26 80 THR A O 1
ATOM 690 N N . GLN A 1 84 ? -8.810 -10.124 -33.894 1.00 21.21 81 GLN A N 1
ATOM 691 C CA . GLN A 1 84 ? -10.179 -10.313 -34.405 1.00 22.75 81 GLN A CA 1
ATOM 692 C C . GLN A 1 84 ? -11.295 -10.408 -33.354 1.00 22.36 81 GLN A C 1
ATOM 693 O O . GLN A 1 84 ? -12.472 -10.392 -33.729 1.00 22.90 81 GLN A O 1
ATOM 699 N N . TYR A 1 85 ? -10.945 -10.484 -32.066 1.00 21.47 82 TYR A N 1
ATOM 700 C CA . TYR A 1 85 ? -11.965 -10.436 -31.004 1.00 20.82 82 TYR A CA 1
ATOM 701 C C . TYR A 1 85 ? -12.171 -9.001 -30.487 1.00 19.48 82 TYR A C 1
ATOM 702 O O . TYR A 1 85 ? -12.819 -8.817 -29.474 1.00 19.48 82 TYR A O 1
ATOM 711 N N . SER A 1 86 ? -11.604 -7.980 -31.139 1.00 16.69 83 SER A N 1
ATOM 712 C CA . SER A 1 86 ? -11.619 -6.643 -30.540 1.00 16.74 83 SER A CA 1
ATOM 713 C C . SER A 1 86 ? -12.998 -5.998 -30.488 1.00 17.17 83 SER A C 1
ATOM 714 O O . SER A 1 86 ? -13.189 -5.073 -29.708 1.00 15.77 83 SER A O 1
ATOM 717 N N . GLU A 1 87 ? -13.911 -6.444 -31.365 1.00 17.87 84 GLU A N 1
ATOM 718 C CA . GLU A 1 87 ? -15.190 -5.762 -31.635 1.00 16.83 84 GLU A CA 1
ATOM 719 C C . GLU A 1 87 ? -15.034 -4.305 -32.098 1.00 16.83 84 GLU A C 1
ATOM 720 O O . GLU A 1 87 ? -15.967 -3.527 -31.956 1.00 18.02 84 GLU A O 1
ATOM 726 N N . LEU A 1 88 ? -13.879 -3.963 -32.665 1.00 17.04 85 LEU A N 1
ATOM 727 C CA . LEU A 1 88 ? -13.597 -2.628 -33.155 1.00 18.07 85 LEU A CA 1
ATOM 728 C C . LEU A 1 88 ? -12.902 -2.749 -34.487 1.00 19.69 85 LEU A C 1
ATOM 729 O O . LEU A 1 88 ? -12.200 -3.753 -34.713 1.00 19.33 85 LEU A O 1
ATOM 734 N N . PRO A 1 89 ? -12.999 -1.709 -35.342 1.00 19.56 86 PRO A N 1
ATOM 735 C CA . PRO A 1 89 ? -12.146 -1.713 -36.523 1.00 19.33 86 PRO A CA 1
ATOM 736 C C . PRO A 1 89 ? -10.683 -1.661 -36.078 1.00 18.89 86 PRO A C 1
ATOM 737 O O . PRO A 1 89 ? -10.401 -1.385 -34.900 1.00 19.21 86 PRO A O 1
ATOM 741 N N . LEU A 1 90 ? -9.777 -1.987 -36.973 1.00 19.12 87 LEU A N 1
ATO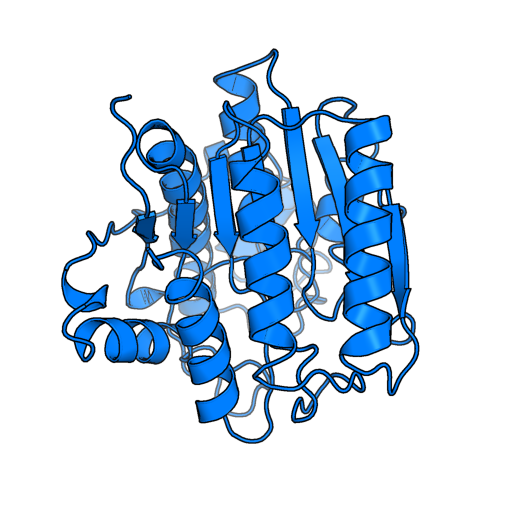M 742 C CA . LEU A 1 90 ? -8.353 -1.835 -36.732 1.00 16.92 87 LEU A CA 1
ATOM 743 C C . LEU A 1 90 ? -7.814 -1.023 -37.903 1.00 16.68 87 LEU A C 1
ATOM 744 O O . LEU A 1 90 ? -7.608 -1.544 -39.018 1.00 18.06 87 LEU A O 1
ATOM 749 N N . THR A 1 91 ? -7.620 0.262 -37.656 1.00 16.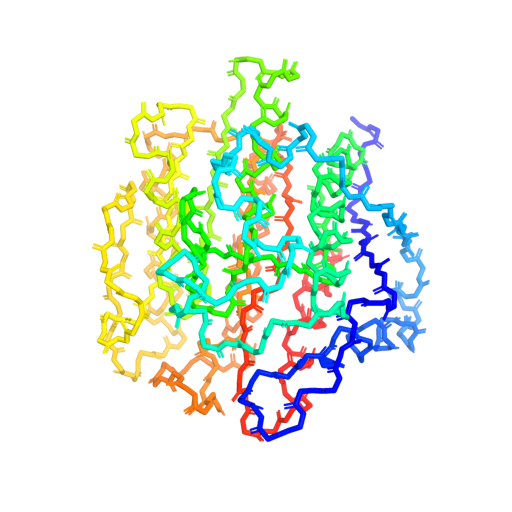11 88 THR A N 1
ATOM 750 C CA . THR A 1 91 ? -7.219 1.231 -38.683 1.00 16.91 88 THR A CA 1
ATOM 751 C C . THR A 1 91 ? -6.023 2.001 -38.120 1.00 16.41 88 THR A C 1
ATOM 752 O O . THR A 1 91 ? -5.767 1.960 -36.906 1.00 16.54 88 THR A O 1
ATOM 756 N N . LYS A 1 92 ? -5.330 2.772 -38.945 1.00 17.40 89 LYS A N 1
ATOM 757 C CA . LYS A 1 92 ? -4.230 3.582 -38.434 1.00 18.29 89 LYS A CA 1
ATOM 758 C C . LYS A 1 92 ? -4.673 4.600 -37.369 1.00 17.67 89 LYS A C 1
ATOM 759 O O . LYS A 1 92 ? -3.904 4.909 -36.458 1.00 18.14 89 LYS A O 1
ATOM 765 N N . GLN A 1 93 ? -5.899 5.119 -37.512 1.00 17.69 90 GLN A N 1
ATOM 766 C CA . GLN A 1 93 ? -6.445 6.128 -36.598 1.00 18.89 90 GLN A CA 1
ATOM 767 C C . GLN A 1 93 ? -6.687 5.510 -35.247 1.00 17.44 90 GLN A C 1
ATOM 768 O O . GLN A 1 93 ? -6.465 6.159 -34.214 1.00 16.99 90 GLN A O 1
ATOM 774 N N . ILE A 1 94 ? -7.162 4.259 -35.267 1.00 16.98 91 ILE A N 1
ATOM 775 C CA . ILE A 1 94 ? -7.417 3.532 -34.010 1.00 16.83 91 ILE A CA 1
ATOM 776 C C . ILE A 1 94 ? -6.097 3.220 -33.317 1.00 16.74 91 ILE A C 1
ATOM 777 O O . ILE A 1 94 ? -5.981 3.430 -32.110 1.00 16.63 91 ILE A O 1
ATOM 782 N N . VAL A 1 95 ? -5.100 2.790 -34.091 1.00 15.96 92 VAL A N 1
ATOM 783 C CA . VAL A 1 95 ? -3.768 2.524 -33.536 1.00 16.63 92 VAL A CA 1
ATOM 784 C C . VAL A 1 95 ? -3.212 3.784 -32.860 1.00 16.85 92 VAL A C 1
ATOM 785 O O . VAL A 1 95 ? -2.767 3.753 -31.714 1.00 17.04 92 VAL A O 1
ATOM 789 N N . HIS A 1 96 ? -3.281 4.888 -33.590 1.00 16.60 93 HIS A N 1
ATOM 790 C CA . HIS A 1 96 ? -2.795 6.169 -33.118 1.00 18.55 93 HIS A CA 1
ATOM 791 C C . HIS A 1 96 ? -3.461 6.611 -31.809 1.00 17.16 93 HIS A C 1
ATOM 792 O O . HIS A 1 96 ? -2.765 6.964 -30.819 1.00 18.66 93 HIS A O 1
ATOM 799 N N A SER A 1 97 ? -4.800 6.586 -31.795 0.70 16.88 94 SER A N 1
ATOM 800 N N B SER A 1 97 ? -4.790 6.560 -31.785 0.30 15.91 94 SER A N 1
ATOM 801 C CA A SER A 1 97 ? -5.606 6.915 -30.610 0.70 17.70 94 SER A CA 1
ATOM 802 C CA B SER A 1 97 ? -5.552 6.934 -30.605 0.30 15.18 94 SER A CA 1
ATOM 803 C C A SER A 1 97 ? -5.256 6.040 -29.398 0.70 16.44 94 SER A C 1
ATOM 804 C C B SER A 1 97 ? -5.280 6.040 -29.390 0.30 15.08 94 SER A C 1
ATOM 805 O O A SER A 1 97 ? -5.096 6.563 -28.296 0.70 15.16 94 SER A O 1
ATOM 806 O O B SER A 1 97 ? -5.199 6.552 -28.273 0.30 14.56 94 SER A O 1
ATOM 811 N N . PHE A 1 98 ? -5.107 4.732 -29.606 1.00 14.92 95 PHE A N 1
ATOM 812 C CA . PHE A 1 98 ? -4.755 3.829 -28.472 1.00 15.48 95 PHE A CA 1
ATOM 813 C C . PHE A 1 98 ? -3.357 4.047 -27.937 1.00 15.12 95 PHE A C 1
ATOM 814 O O . PHE A 1 98 ? -3.166 4.055 -26.724 1.00 16.82 95 PHE A O 1
ATOM 822 N N . VAL A 1 99 ? -2.394 4.224 -28.822 1.00 16.59 96 VAL A N 1
ATOM 823 C CA . VAL A 1 99 ? -1.008 4.456 -28.388 1.00 15.76 96 VAL A CA 1
ATOM 824 C C . VAL A 1 99 ? -0.893 5.822 -27.663 1.00 16.39 96 VAL A C 1
ATOM 825 O O . VAL A 1 99 ? -0.208 5.909 -26.643 1.00 16.19 96 VAL A O 1
ATOM 829 N N . LEU A 1 100 ? -1.611 6.853 -28.129 1.00 15.67 97 LEU A N 1
ATOM 830 C CA . LEU A 1 100 ? -1.633 8.138 -27.400 1.00 15.51 97 LEU A CA 1
ATOM 831 C C . LEU A 1 100 ? -2.265 7.969 -26.022 1.00 15.54 97 LEU A C 1
ATOM 832 O O . LEU A 1 100 ? -1.782 8.510 -25.014 1.00 16.42 97 LEU A O 1
ATOM 837 N N . ALA A 1 101 ? -3.372 7.232 -25.978 1.00 14.08 98 ALA A N 1
ATOM 838 C CA . ALA A 1 101 ? -4.052 7.083 -24.697 1.00 13.83 98 ALA A CA 1
ATOM 839 C C . ALA A 1 101 ? -3.244 6.297 -23.658 1.00 14.58 98 ALA A C 1
ATOM 840 O O . ALA A 1 101 ? -3.336 6.583 -22.442 1.00 15.10 98 ALA A O 1
ATOM 842 N N . VAL A 1 102 ? -2.481 5.304 -24.117 1.00 14.73 99 VAL A N 1
ATOM 843 C CA . VAL A 1 102 ? -1.567 4.578 -23.206 1.00 15.26 99 VAL A CA 1
ATOM 844 C C . VAL A 1 102 ? -0.535 5.593 -22.695 1.00 15.52 99 VAL A C 1
ATOM 845 O O . VAL A 1 102 ? -0.279 5.660 -21.482 1.00 15.66 99 VAL A O 1
ATOM 849 N N . GLY A 1 103 ? -0.035 6.436 -23.590 1.00 15.45 100 GLY A N 1
ATOM 850 C CA . GLY A 1 103 ? 0.864 7.529 -23.184 1.00 14.96 100 GLY A CA 1
ATOM 851 C C . GLY A 1 103 ? 0.195 8.434 -22.145 1.00 15.13 100 GLY A C 1
ATOM 852 O O . GLY A 1 103 ? 0.815 8.828 -21.166 1.00 17.35 10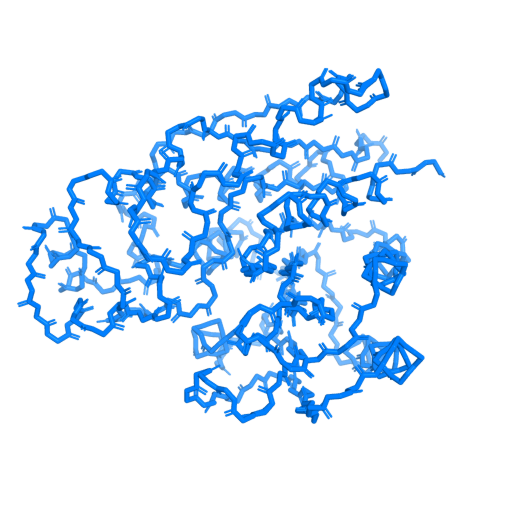0 GLY A O 1
ATOM 853 N N . GLY A 1 104 ? -1.097 8.699 -22.341 1.00 13.87 101 GLY A N 1
ATOM 854 C CA . GLY A 1 104 ? -1.870 9.482 -21.386 1.00 13.90 101 GLY A CA 1
ATOM 855 C C . GLY A 1 104 ? -1.995 8.845 -20.029 1.00 13.74 101 GLY A C 1
ATOM 856 O O . GLY A 1 104 ? -1.939 9.544 -19.011 1.00 14.00 101 GLY A O 1
ATOM 857 N N . THR A 1 105 ? -2.238 7.526 -19.991 1.00 14.25 102 THR A N 1
ATOM 858 C CA . THR A 1 105 ? -2.391 6.879 -18.670 1.00 14.54 102 THR A CA 1
ATOM 859 C C . THR A 1 105 ? -1.036 6.794 -17.932 1.00 14.64 102 THR A C 1
ATOM 860 O O . THR A 1 105 ? -0.982 6.970 -16.694 1.00 14.71 102 THR A O 1
ATOM 864 N N . ILE A 1 106 ? 0.031 6.545 -18.694 1.00 15.94 103 ILE A N 1
ATOM 865 C CA . ILE A 1 106 ? 1.394 6.594 -18.124 1.00 16.16 103 ILE A CA 1
ATOM 866 C C . ILE A 1 106 ? 1.675 7.995 -17.554 1.00 16.72 103 ILE A C 1
ATOM 867 O O . ILE A 1 106 ? 2.130 8.119 -16.423 1.00 16.59 103 ILE A O 1
ATOM 872 N N . LEU A 1 107 ? 1.340 9.034 -18.328 1.00 15.99 104 LEU A N 1
ATOM 873 C CA . LEU A 1 107 ? 1.502 10.425 -17.882 1.00 15.99 104 LEU A CA 1
ATOM 874 C C . LEU A 1 107 ? 0.696 10.707 -16.632 1.00 16.11 104 LEU A C 1
ATOM 875 O O . LEU A 1 107 ? 1.195 11.310 -15.698 1.00 16.72 104 LEU A O 1
ATOM 880 N N . SER A 1 108 ? -0.556 10.227 -16.599 1.00 15.29 105 SER A N 1
ATOM 881 C CA . SER A 1 108 ? -1.372 10.369 -15.407 1.00 15.56 105 SER A CA 1
ATOM 882 C C . SER A 1 108 ? -0.702 9.794 -14.188 1.00 16.31 105 SER A C 1
ATOM 883 O O . SER A 1 108 ? -0.790 10.384 -13.099 1.00 16.53 105 SER A O 1
ATOM 886 N N . MET A 1 109 ? -0.116 8.603 -14.351 1.00 16.63 106 MET A N 1
ATOM 887 C CA . MET A 1 109 ? 0.528 7.909 -13.227 1.00 17.37 106 MET A CA 1
ATOM 888 C C . MET A 1 109 ? 1.735 8.730 -12.763 1.00 18.21 106 MET A C 1
ATOM 889 O O . MET A 1 109 ? 1.934 8.897 -11.568 1.00 17.82 106 MET A O 1
ATOM 894 N N . GLU A 1 110 ? 2.482 9.281 -13.708 1.00 17.84 107 GLU A N 1
ATOM 895 C CA . GLU A 1 110 ? 3.637 10.138 -13.367 1.00 18.66 107 GLU A CA 1
ATOM 896 C C . GLU A 1 110 ? 3.180 11.411 -12.637 1.00 18.54 107 GLU A C 1
ATOM 897 O O . GLU A 1 110 ? 3.829 11.851 -11.694 1.00 21.29 107 GLU A O 1
ATOM 903 N N . LEU A 1 111 ? 2.060 11.983 -13.066 1.00 17.96 108 LEU A N 1
ATOM 904 C CA . LEU A 1 111 ? 1.515 13.171 -12.454 1.00 16.83 108 LEU A CA 1
ATOM 905 C C . LEU A 1 111 ? 1.013 12.947 -11.017 1.00 19.23 108 LEU A C 1
ATOM 906 O O . LEU A 1 111 ? 0.885 13.917 -10.262 1.00 19.94 108 LEU A O 1
ATOM 911 N N . ALA A 1 112 ? 0.747 11.687 -10.656 1.00 18.07 109 ALA A N 1
ATOM 912 C CA . ALA A 1 112 ? 0.332 11.322 -9.293 1.00 19.68 109 ALA A CA 1
ATOM 913 C C . ALA A 1 112 ? 1.425 11.591 -8.274 1.00 21.61 109 ALA A C 1
ATOM 914 O O . ALA A 1 112 ? 1.121 11.637 -7.081 1.00 24.55 109 ALA A O 1
ATOM 916 N N . GLN A 1 113 ? 2.663 11.806 -8.723 1.00 24.37 110 GLN A N 1
ATOM 917 C CA . GLN A 1 113 ? 3.732 12.326 -7.845 1.00 27.84 110 GLN A CA 1
ATOM 918 C C . GLN A 1 113 ? 3.419 13.731 -7.321 1.00 28.40 110 GLN A C 1
ATOM 919 O O . GLN A 1 113 ? 3.891 14.096 -6.236 1.00 30.67 110 GLN A O 1
ATOM 925 N N . LYS A 1 114 ? 2.657 14.535 -8.069 1.00 24.83 111 LYS A N 1
ATOM 926 C CA . LYS A 1 114 ? 2.363 15.897 -7.605 1.00 26.07 111 LYS A CA 1
ATOM 927 C C . LYS A 1 114 ? 0.905 16.293 -7.417 1.00 23.91 111 LYS A C 1
ATOM 928 O O . LYS A 1 114 ? 0.614 17.394 -6.896 1.00 21.46 111 LYS A O 1
ATOM 934 N N . TYR A 1 115 ? -0.007 15.386 -7.805 1.00 22.10 112 TYR A N 1
ATOM 935 C CA . TYR A 1 115 ? -1.443 15.570 -7.603 1.00 21.13 112 TYR A CA 1
ATOM 936 C C . TYR A 1 115 ? -2.006 14.388 -6.826 1.00 19.43 112 TYR A C 1
ATOM 937 O O . TYR A 1 115 ? -1.610 13.247 -7.058 1.00 20.00 112 TYR A O 1
ATOM 946 N N . LYS A 1 116 ? -2.892 14.679 -5.876 1.00 18.88 113 LYS A N 1
ATOM 947 C CA . LYS A 1 116 ? -3.592 13.622 -5.159 1.00 17.71 113 LYS A CA 1
ATOM 948 C C . LYS A 1 116 ? -4.429 12.777 -6.138 1.00 18.14 113 LYS A C 1
ATOM 949 O O . LYS A 1 116 ? -4.475 11.541 -6.033 1.00 17.85 113 LYS A O 1
ATOM 955 N N . PHE A 1 117 ? -5.068 13.481 -7.082 1.00 17.47 114 PHE A N 1
ATOM 956 C CA . PHE A 1 117 ? -5.942 12.877 -8.106 1.00 15.80 114 PHE A CA 1
ATOM 957 C C . PHE A 1 117 ? -5.551 13.343 -9.502 1.00 14.90 114 PHE A C 1
ATOM 958 O O . PHE A 1 117 ? -5.253 14.519 -9.700 1.00 14.88 114 PHE A O 1
ATOM 966 N N . VAL A 1 118 ? -5.536 12.422 -10.460 1.00 14.05 115 VAL A N 1
ATOM 967 C CA . VAL A 1 118 ? -5.327 12.801 -11.855 1.00 14.25 115 VAL A CA 1
ATOM 968 C C . VAL A 1 118 ? -6.486 12.144 -12.608 1.00 14.55 115 VAL A C 1
ATOM 969 O O . VAL A 1 118 ? -6.601 10.919 -12.589 1.00 15.07 115 VAL A O 1
ATOM 973 N N . TYR A 1 119 ? -7.348 12.954 -13.229 1.00 13.99 116 TYR A N 1
ATOM 974 C CA . TYR A 1 119 ? -8.432 12.399 -14.069 1.00 13.18 116 TYR A CA 1
ATOM 975 C C . TYR A 1 119 ? -7.955 12.419 -15.541 1.00 14.01 116 TYR A C 1
ATOM 976 O O . TYR A 1 119 ? -7.703 13.481 -16.146 1.00 15.09 116 TYR A O 1
ATOM 985 N N . HIS A 1 120 ? -7.845 11.224 -16.122 1.00 13.45 117 HIS A N 1
ATOM 986 C CA . HIS A 1 120 ? -7.455 11.104 -17.507 1.00 13.39 117 HIS A CA 1
ATOM 987 C C . HIS A 1 120 ? -8.723 11.077 -18.347 1.00 13.89 117 HIS A C 1
ATOM 988 O O . HIS A 1 120 ? -9.518 10.156 -18.209 1.00 14.49 117 HIS A O 1
ATOM 995 N N . ILE A 1 121 ? -8.921 12.069 -19.214 1.00 13.65 118 ILE A N 1
ATOM 996 C CA . ILE A 1 121 ? -10.107 12.101 -20.110 1.00 13.91 118 ILE A CA 1
ATOM 997 C C . ILE A 1 121 ? -9.768 11.230 -21.318 1.00 13.62 118 ILE A C 1
ATOM 998 O O . ILE A 1 121 ? -9.543 11.706 -22.421 1.00 13.28 118 ILE A O 1
ATOM 1003 N N . GLY A 1 122 ? -9.707 9.914 -21.066 1.00 13.88 119 GLY A N 1
ATOM 1004 C CA . GLY A 1 122 ?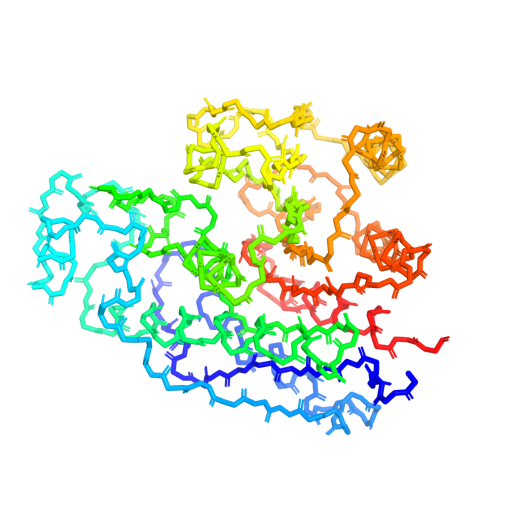 -9.208 8.924 -22.028 1.00 14.29 119 GLY A CA 1
ATOM 1005 C C . GLY A 1 122 ? -8.829 7.651 -21.287 1.00 14.52 119 GLY A C 1
ATOM 1006 O O . GLY A 1 122 ? -8.647 7.661 -20.070 1.00 14.92 119 GLY A O 1
ATOM 1007 N N . GLY A 1 123 ? -8.737 6.546 -22.011 1.00 15.18 120 GLY A N 1
ATOM 1008 C CA . GLY A 1 123 ? -8.269 5.293 -21.409 1.00 14.84 120 GLY A CA 1
ATOM 1009 C C . GLY A 1 123 ? -9.247 4.543 -20.519 1.00 13.84 120 GLY A C 1
ATOM 1010 O O . GLY A 1 123 ? -10.488 4.719 -20.612 1.00 13.06 120 GLY A O 1
ATOM 1011 N N . GLY A 1 124 ? -8.676 3.687 -19.673 1.00 13.91 121 GLY A N 1
ATOM 1012 C CA . GLY A 1 124 ? -9.456 2.666 -18.938 1.00 14.05 121 GLY A CA 1
ATOM 1013 C C . GLY A 1 124 ? -9.692 1.391 -19.725 1.00 15.11 121 GLY A C 1
ATOM 1014 O O . GLY A 1 124 ? -10.780 0.849 -19.693 1.00 14.51 121 GLY A O 1
ATOM 1015 N N . PHE A 1 125 ? -8.667 0.892 -20.408 1.00 14.07 122 PHE A N 1
ATOM 1016 C CA . PHE A 1 125 ? -8.853 -0.232 -21.364 1.00 14.57 122 PHE A CA 1
ATOM 1017 C C . PHE A 1 125 ? -8.767 -1.587 -20.685 1.00 14.23 122 PHE A C 1
ATOM 1018 O O . PHE A 1 125 ? -7.837 -2.412 -20.924 1.00 14.74 122 PHE A O 1
ATOM 1026 N N . HIS A 1 126 ? -9.744 -1.825 -19.817 1.00 14.74 123 HIS A N 1
ATOM 1027 C CA . HIS A 1 126 ? -9.591 -2.866 -18.814 1.00 14.23 123 HIS A CA 1
ATOM 1028 C C . HIS A 1 126 ? -9.817 -4.287 -19.295 1.00 14.72 123 HIS A C 1
ATOM 1029 O O . HIS A 1 126 ? -9.604 -5.229 -18.515 1.00 14.54 123 HIS A O 1
ATOM 1036 N N . HIS A 1 127 ? -10.150 -4.459 -20.588 1.00 14.49 124 HIS A N 1
ATOM 1037 C CA . HIS A 1 127 ? -10.386 -5.799 -21.153 1.00 15.10 124 HIS A CA 1
ATOM 1038 C C . HIS A 1 127 ? -9.184 -6.266 -21.951 1.00 14.92 124 HIS A C 1
ATOM 1039 O O . HIS A 1 127 ? -9.105 -7.417 -22.353 1.00 15.43 124 HIS A O 1
ATOM 1046 N N . SER A 1 128 ? -8.231 -5.370 -22.176 1.00 15.27 125 SER A N 1
ATOM 1047 C CA . SER A 1 128 ? -7.114 -5.708 -23.066 1.00 15.31 125 SER A CA 1
ATOM 1048 C C . SER A 1 128 ? -6.178 -6.758 -22.421 1.00 16.69 125 SER A C 1
ATOM 1049 O O . SER A 1 128 ? -5.781 -6.626 -21.254 1.00 16.42 125 SER A O 1
ATOM 1052 N N . MET A 1 129 ? -5.856 -7.805 -23.189 1.00 16.61 126 MET A N 1
ATOM 1053 C CA . MET A 1 129 ? -5.000 -8.903 -22.725 1.00 16.37 126 MET A CA 1
ATOM 1054 C C . MET A 1 129 ? -3.598 -8.783 -23.316 1.00 16.78 126 MET A C 1
ATOM 1055 O O . MET A 1 129 ? -3.410 -8.171 -24.365 1.00 16.97 126 MET A O 1
ATOM 1060 N N . PRO A 1 130 ? -2.615 -9.453 -22.684 1.00 17.94 127 PRO A N 1
ATOM 1061 C CA . PRO A 1 130 ? -1.257 -9.452 -23.226 1.00 16.67 127 PRO A CA 1
ATOM 1062 C C . PRO A 1 130 ? -1.161 -9.888 -24.695 1.00 16.94 127 PRO A C 1
ATOM 1063 O O . PRO A 1 130 ? -0.462 -9.241 -25.464 1.00 15.78 127 PRO A O 1
ATOM 1067 N N . ASP A 1 131 ? -1.864 -10.958 -25.064 1.00 15.91 128 ASP A N 1
ATOM 1068 C CA . ASP A 1 131 ? -1.699 -11.537 -26.391 1.00 17.32 128 ASP A CA 1
ATOM 1069 C C . ASP A 1 131 ? -2.925 -11.363 -27.258 1.00 17.67 128 ASP A C 1
ATOM 1070 O O . ASP A 1 131 ? -2.950 -11.852 -28.378 1.00 20.30 128 ASP A O 1
ATOM 1075 N N . ARG A 1 132 ? -3.962 -10.678 -26.769 1.00 16.36 129 ARG A N 1
ATOM 1076 C CA . ARG A 1 132 ? -5.130 -10.462 -27.654 1.00 16.18 129 ARG A CA 1
ATOM 1077 C C . ARG A 1 132 ? -5.983 -9.286 -27.260 1.00 15.90 129 ARG A C 1
ATOM 1078 O O . ARG A 1 132 ? -6.173 -9.025 -26.081 1.00 17.09 129 ARG A O 1
ATOM 1086 N N . ALA A 1 133 ? -6.521 -8.610 -28.266 1.00 15.86 130 ALA A N 1
ATOM 1087 C CA . ALA A 1 133 ? -7.459 -7.502 -28.030 1.00 15.52 130 ALA A CA 1
ATOM 1088 C C . ALA A 1 133 ? -8.842 -8.086 -27.809 1.00 15.56 130 ALA A C 1
ATOM 1089 O O . ALA A 1 133 ? -9.187 -9.095 -28.369 1.00 15.81 130 ALA A O 1
ATOM 1091 N N . GLU A 1 134 ? -9.624 -7.432 -26.972 1.00 15.66 131 GLU A N 1
ATOM 1092 C CA . GLU A 1 134 ? -11.050 -7.800 -26.796 1.00 15.73 131 GLU A CA 1
ATOM 1093 C C . GLU A 1 134 ? -11.737 -6.671 -26.081 1.00 15.40 131 GLU A C 1
ATOM 1094 O O . GLU A 1 134 ? -11.067 -5.812 -25.488 1.00 14.58 131 GLU A O 1
ATOM 1100 N N . GLY A 1 135 ? -13.064 -6.643 -26.206 1.00 14.96 132 GLY A N 1
ATOM 1101 C CA . GLY A 1 135 ? -13.897 -5.689 -25.470 1.00 15.79 132 GLY A CA 1
ATOM 1102 C C . GLY A 1 135 ? -13.637 -4.237 -25.801 1.00 15.81 132 GLY A C 1
ATOM 1103 O O . GLY A 1 135 ? -13.695 -3.403 -24.942 1.00 15.90 132 GLY A O 1
ATOM 1104 N N . PHE A 1 136 ? -13.349 -3.984 -27.075 1.00 15.75 133 PHE A N 1
ATOM 1105 C CA . PHE A 1 136 ? -13.077 -2.665 -27.619 1.00 15.59 133 PHE A CA 1
ATOM 1106 C C . PHE A 1 136 ? -11.711 -2.185 -27.161 1.00 15.36 133 PHE A C 1
ATOM 1107 O O . PHE A 1 136 ? -11.453 -0.998 -27.206 1.00 17.74 133 PHE A O 1
ATOM 1115 N N . CYS A 1 137 ? -10.857 -3.093 -26.687 1.00 13.95 134 CYS A N 1
ATOM 1116 C CA . CYS A 1 137 ? -9.582 -2.662 -26.085 1.00 14.52 134 CYS A CA 1
ATOM 1117 C C . CYS A 1 137 ? -8.364 -3.307 -26.782 1.00 15.51 134 CYS A C 1
ATOM 1118 O O . CYS A 1 137 ? -8.206 -4.511 -26.746 1.00 15.70 134 CYS A O 1
ATOM 1121 N N . TYR A 1 138 ? -7.484 -2.483 -27.377 1.00 15.37 135 TYR A N 1
ATOM 1122 C CA . TYR A 1 138 ? -6.316 -3.005 -28.055 1.00 15.23 135 TYR A CA 1
ATOM 1123 C C . TYR A 1 138 ? -5.060 -3.035 -27.209 1.00 14.45 135 TYR A C 1
ATOM 1124 O O . TYR A 1 138 ? -4.176 -3.847 -27.497 1.00 16.29 135 TYR A O 1
ATOM 1133 N N . LEU A 1 139 ? -4.921 -2.108 -26.259 1.00 14.53 136 LEU A N 1
ATOM 1134 C CA . LEU A 1 139 ? -3.713 -2.035 -25.399 1.00 13.90 136 LEU A CA 1
ATOM 1135 C C . LEU A 1 139 ? -4.173 -1.800 -23.985 1.00 14.09 136 LEU A C 1
ATOM 1136 O O . LEU A 1 139 ? -5.241 -1.216 -23.794 1.00 15.31 136 LEU A O 1
ATOM 1141 N N . ASN A 1 140 ? -3.400 -2.234 -22.996 1.00 14.03 137 ASN A N 1
ATOM 1142 C CA . ASN A 1 140 ? -3.850 -2.084 -21.614 1.00 13.94 137 ASN A CA 1
ATOM 1143 C C . ASN A 1 140 ? -3.100 -0.975 -20.914 1.00 15.60 137 ASN A C 1
ATOM 1144 O O . ASN A 1 140 ? -2.010 -1.167 -20.384 1.00 15.17 137 ASN A O 1
ATOM 1149 N N . ASP A 1 141 ? -3.726 0.191 -20.945 1.00 14.78 138 ASP A N 1
ATOM 1150 C CA . ASP A 1 141 ? -3.107 1.418 -20.475 1.00 14.00 138 ASP A CA 1
ATOM 1151 C C . ASP A 1 141 ? -2.750 1.371 -18.986 1.00 14.97 138 ASP A C 1
ATOM 1152 O O . ASP A 1 141 ? -1.626 1.708 -18.619 1.00 15.77 138 ASP A O 1
ATOM 1157 N N . ALA A 1 142 ? -3.698 0.959 -18.156 1.00 15.10 139 ALA A N 1
ATOM 1158 C CA . ALA A 1 142 ? -3.482 0.931 -16.726 1.00 15.50 139 ALA A CA 1
ATOM 1159 C C . ALA A 1 142 ? -2.507 -0.164 -16.346 1.00 16.11 139 ALA A C 1
ATOM 1160 O O . ALA A 1 142 ? -1.727 0.032 -15.424 1.00 16.15 139 ALA A O 1
ATOM 1162 N N . ALA A 1 143 ? -2.536 -1.297 -17.048 1.00 14.84 140 ALA A N 1
ATOM 1163 C CA . ALA A 1 143 ? -1.541 -2.360 -16.783 1.00 14.28 140 ALA A CA 1
ATOM 1164 C C . ALA A 1 143 ? -0.125 -1.904 -17.150 1.00 15.84 140 ALA A C 1
ATOM 1165 O O . ALA A 1 143 ? 0.828 -2.156 -16.396 1.00 15.07 140 ALA A O 1
ATOM 1167 N N . ILE A 1 144 ? 0.025 -1.258 -18.298 1.00 15.14 141 ILE A N 1
ATOM 1168 C CA . ILE A 1 144 ? 1.347 -0.730 -18.683 1.00 15.76 141 ILE A CA 1
ATOM 1169 C C . ILE A 1 144 ? 1.847 0.307 -17.678 1.00 16.25 141 ILE A C 1
ATOM 1170 O O . ILE A 1 144 ? 3.007 0.236 -17.234 1.00 16.37 141 ILE A O 1
ATOM 1175 N N . ALA A 1 145 ? 0.978 1.238 -17.285 1.00 15.41 142 ALA A N 1
ATOM 1176 C CA . ALA A 1 145 ? 1.368 2.277 -16.321 1.00 16.83 142 ALA A CA 1
ATOM 1177 C C . ALA A 1 145 ? 1.739 1.642 -14.982 1.00 17.62 142 ALA A C 1
ATOM 1178 O O . ALA A 1 145 ? 2.671 2.116 -14.319 1.00 18.23 142 ALA A O 1
ATOM 1180 N N . SER A 1 146 ? 1.028 0.572 -14.614 1.00 17.66 143 SER A N 1
ATOM 1181 C CA . SER A 1 146 ? 1.315 -0.155 -13.359 1.00 17.55 143 SER A CA 1
ATOM 1182 C C . SER A 1 146 ? 2.714 -0.766 -13.366 1.00 19.49 143 SER A C 1
ATOM 1183 O O . SER A 1 146 ? 3.443 -0.628 -12.376 1.00 20.84 143 SER A O 1
ATOM 1186 N N . LYS A 1 147 ? 3.079 -1.402 -14.482 1.00 20.38 144 LYS A N 1
ATOM 1187 C CA . LYS A 1 147 ? 4.398 -2.025 -14.615 1.00 20.80 144 LYS A CA 1
ATOM 1188 C C . LYS A 1 147 ? 5.499 -0.970 -14.495 1.00 22.27 144 LYS A C 1
ATOM 1189 O O . LYS A 1 147 ? 6.535 -1.235 -13.870 1.00 22.09 144 LYS A O 1
ATOM 1195 N N . LEU A 1 148 ? 5.283 0.207 -15.068 1.00 20.20 145 LEU A N 1
ATOM 1196 C CA . LEU A 1 148 ? 6.248 1.306 -14.968 1.00 21.16 145 LEU A CA 1
ATOM 1197 C C . LEU A 1 148 ? 6.378 1.804 -13.540 1.00 22.30 145 LEU A C 1
ATOM 1198 O O . LEU A 1 148 ? 7.495 1.984 -13.052 1.00 23.31 145 LEU A O 1
ATOM 1203 N N . TYR A 1 149 ? 5.238 2.012 -12.886 1.00 21.24 146 TYR A N 1
ATOM 1204 C CA . TYR A 1 149 ? 5.193 2.433 -11.480 1.00 20.32 146 TYR A CA 1
ATOM 1205 C C . TYR A 1 149 ? 5.934 1.433 -10.591 1.00 22.31 146 TYR A C 1
ATOM 1206 O O . TYR A 1 149 ? 6.665 1.825 -9.669 1.00 21.46 146 TYR A O 1
ATOM 1215 N N . GLN A 1 150 ? 5.730 0.148 -10.853 1.00 22.80 147 GLN A N 1
ATOM 1216 C CA . GLN A 1 150 ? 6.401 -0.896 -10.087 1.00 24.70 147 GLN A CA 1
ATOM 1217 C C . GLN A 1 150 ? 7.915 -0.855 -10.241 1.00 27.05 147 GLN A C 1
ATOM 1218 O O . GLN A 1 150 ? 8.620 -1.161 -9.291 1.00 26.44 147 GLN A O 1
ATOM 1224 N N . LYS A 1 151 ? 8.402 -0.512 -11.431 1.00 27.76 148 LYS A N 1
ATOM 1225 C CA . LYS A 1 151 ? 9.859 -0.380 -11.655 1.00 29.40 148 LYS A CA 1
ATOM 1226 C C . LYS A 1 151 ? 10.402 0.834 -10.890 1.00 31.60 148 LYS A C 1
ATOM 1227 O O . LYS A 1 151 ? 11.540 0.815 -10.390 1.00 31.49 148 LYS A O 1
ATOM 1233 N N . GLU A 1 152 ? 9.591 1.884 -10.791 1.00 31.13 149 GLU A N 1
ATOM 1234 C CA . GLU A 1 152 ? 9.984 3.089 -10.059 1.00 31.84 149 GLU A CA 1
ATOM 1235 C C . GLU A 1 152 ? 9.980 2.843 -8.550 1.00 33.24 149 GLU A C 1
ATOM 1236 O O . GLU A 1 152 ? 10.899 3.265 -7.839 1.00 32.42 149 GLU A O 1
ATOM 1242 N N . TYR A 1 153 ? 8.940 2.173 -8.066 1.00 28.45 150 TYR A N 1
ATOM 1243 C CA . TYR A 1 153 ? 8.760 1.995 -6.636 1.00 28.99 150 TYR A CA 1
ATOM 1244 C C . TYR A 1 153 ? 8.468 0.531 -6.348 1.00 29.77 150 TYR A C 1
ATOM 1245 O O . TYR A 1 153 ? 7.300 0.144 -6.216 1.00 28.29 150 TYR A O 1
ATOM 1254 N N . PRO A 1 154 ? 9.533 -0.297 -6.247 1.00 29.56 151 PRO A N 1
ATOM 1255 C CA . PRO A 1 154 ? 9.401 -1.743 -6.074 1.00 30.88 151 PRO A CA 1
ATOM 1256 C C . PRO A 1 154 ? 8.682 -2.171 -4.802 1.00 28.34 151 PRO A C 1
ATOM 1257 O O . PRO A 1 154 ? 8.202 -3.292 -4.744 1.00 32.02 151 PRO A O 1
ATOM 1261 N N . ASP A 1 155 ? 8.619 -1.310 -3.792 1.00 29.12 152 ASP A N 1
ATOM 1262 C CA . ASP A 1 155 ? 7.946 -1.689 -2.542 1.00 33.48 152 ASP A CA 1
ATOM 1263 C C . ASP A 1 155 ? 6.481 -1.274 -2.470 1.00 30.75 152 ASP A C 1
ATOM 1264 O O . ASP A 1 155 ? 5.758 -1.716 -1.588 1.00 32.05 152 ASP A O 1
ATOM 1269 N N . LYS A 1 156 ? 6.041 -0.447 -3.416 1.00 27.67 153 LYS A N 1
ATOM 1270 C CA . LYS A 1 156 ? 4.710 0.155 -3.330 1.00 24.42 153 LYS A CA 1
ATOM 1271 C C . LYS A 1 156 ? 3.597 -0.746 -3.897 1.00 23.45 153 LYS A C 1
ATOM 1272 O O . LYS A 1 156 ? 3.859 -1.707 -4.626 1.00 26.60 153 LYS A O 1
ATOM 1278 N N . LYS A 1 157 ? 2.364 -0.464 -3.489 1.00 22.28 154 LYS A N 1
ATOM 1279 C CA . LYS A 1 157 ? 1.225 -1.316 -3.849 1.00 21.20 154 LYS A CA 1
ATOM 1280 C C . LYS A 1 157 ? 0.176 -0.565 -4.679 1.00 19.74 154 LYS A C 1
ATOM 1281 O O . LYS A 1 157 ? -0.047 0.629 -4.459 1.00 19.05 154 LYS A O 1
ATOM 1287 N N . ILE A 1 158 ? -0.436 -1.283 -5.632 1.00 18.30 155 ILE A N 1
ATOM 1288 C CA . ILE A 1 158 ? -1.414 -0.709 -6.559 1.00 17.75 155 ILE A CA 1
ATOM 1289 C C . ILE A 1 158 ? -2.765 -1.425 -6.398 1.00 17.87 155 ILE A C 1
ATOM 1290 O O . ILE A 1 158 ? -2.808 -2.648 -6.435 1.00 18.77 155 ILE A O 1
ATOM 1295 N N . LEU A 1 159 ? -3.837 -0.645 -6.221 1.00 17.98 156 LEU A N 1
ATOM 1296 C CA . LEU A 1 159 ? -5.216 -1.146 -6.180 1.00 16.78 156 LEU A CA 1
ATOM 1297 C C . LEU A 1 159 ? -5.975 -0.645 -7.412 1.00 16.95 156 LEU A C 1
ATOM 1298 O O . LEU A 1 159 ? -5.932 0.561 -7.733 1.00 17.40 156 LEU A O 1
ATOM 1303 N N . PHE A 1 160 ? -6.628 -1.581 -8.113 1.00 16.62 157 PHE A N 1
ATOM 1304 C CA . PHE A 1 160 ? -7.601 -1.238 -9.140 1.00 16.57 157 PHE A CA 1
ATOM 1305 C C . PHE A 1 160 ? -8.967 -1.292 -8.516 1.00 15.56 157 PHE A C 1
ATOM 1306 O O . PHE A 1 160 ? -9.393 -2.351 -8.016 1.00 16.13 157 PHE A O 1
ATOM 1314 N N . ILE A 1 161 ? -9.643 -0.146 -8.504 1.00 15.31 158 ILE A N 1
ATOM 1315 C CA . ILE A 1 161 ? -11.051 -0.076 -8.174 1.00 16.29 158 ILE A CA 1
ATOM 1316 C C . ILE A 1 161 ? -11.817 0.051 -9.493 1.00 15.60 158 ILE A C 1
ATOM 1317 O O . ILE A 1 161 ? -11.902 1.142 -10.078 1.00 15.51 158 ILE A O 1
ATOM 1322 N N . ASP A 1 162 ? -12.462 -1.046 -9.900 1.00 14.90 159 ASP A N 1
ATOM 1323 C CA . ASP A 1 162 ? -13.072 -1.050 -11.230 1.00 15.94 159 ASP A CA 1
ATOM 1324 C C . ASP A 1 162 ? -14.579 -1.012 -11.073 1.00 15.37 159 ASP A C 1
ATOM 1325 O O . ASP A 1 162 ? -15.202 -2.031 -10.712 1.00 16.25 159 ASP A O 1
ATOM 1330 N N . LEU A 1 163 ? -15.171 0.149 -11.330 1.00 14.90 160 LEU A N 1
ATOM 1331 C CA . LEU A 1 163 ? -16.632 0.313 -11.139 1.00 14.92 160 LEU A CA 1
ATOM 1332 C C . LEU A 1 163 ? -17.345 0.583 -12.455 1.00 15.68 160 LEU A C 1
ATOM 1333 O O . LEU A 1 163 ? -18.478 0.981 -12.499 1.00 15.53 160 LEU A O 1
ATOM 1338 N N . ASP A 1 164 ? -16.663 0.346 -13.558 1.00 14.15 161 ASP A N 1
ATOM 1339 C CA . ASP A 1 164 ? -17.333 0.238 -14.838 1.00 14.48 161 ASP A CA 1
ATOM 1340 C C . ASP A 1 164 ? -18.258 -0.990 -14.721 1.00 15.87 161 ASP A C 1
ATOM 1341 O O . ASP A 1 164 ? -18.003 -1.913 -13.944 1.00 15.50 161 ASP A O 1
ATOM 1346 N N . LEU A 1 165 ? -19.346 -0.962 -15.468 1.00 15.88 162 LEU A N 1
ATOM 1347 C CA . LEU A 1 165 ? -20.314 -2.018 -15.588 1.00 16.90 162 LEU A CA 1
ATOM 1348 C C . LEU A 1 165 ? -19.749 -3.422 -15.846 1.00 17.20 162 LEU A C 1
ATOM 1349 O O . LEU A 1 165 ? -20.388 -4.421 -15.475 1.00 17.68 162 LEU A O 1
ATOM 1354 N N . HIS A 1 166 ? -18.623 -3.489 -16.557 1.00 15.50 163 HIS A N 1
ATOM 1355 C CA . HIS A 1 166 ? -18.074 -4.737 -17.030 1.00 14.49 163 HIS A CA 1
ATOM 1356 C C . HIS A 1 166 ? -16.885 -5.107 -16.188 1.00 15.86 163 HIS A C 1
ATOM 1357 O O . HIS A 1 166 ? -16.140 -4.213 -15.713 1.00 17.64 163 HIS A O 1
ATOM 1364 N N . GLN A 1 167 ? -16.679 -6.413 -15.947 1.00 14.28 164 GLN A N 1
ATOM 1365 C CA . GLN A 1 167 ? -15.445 -6.842 -15.236 1.00 14.50 164 GLN A CA 1
ATOM 1366 C C . GLN A 1 167 ? -14.167 -6.403 -15.954 1.00 15.25 164 GLN A C 1
ATOM 1367 O O . GLN A 1 167 ? -14.033 -6.511 -17.203 1.00 15.35 164 GLN A O 1
ATOM 1373 N N . GLY A 1 168 ? -13.224 -5.904 -15.168 1.00 14.02 165 GLY A N 1
ATOM 1374 C CA . GLY A 1 168 ? -11.870 -5.617 -15.704 1.00 14.84 165 GLY A CA 1
ATOM 1375 C C . GLY A 1 168 ? -11.022 -6.875 -15.856 1.00 15.13 165 GLY A C 1
ATOM 1376 O O . GLY A 1 168 ? -9.957 -6.994 -15.213 1.00 15.07 165 GLY A O 1
ATOM 1377 N N . ASN A 1 169 ? -11.467 -7.771 -16.734 1.00 15.48 166 ASN A N 1
ATOM 1378 C CA . ASN A 1 169 ? -10.829 -9.107 -16.943 1.00 14.73 166 ASN A CA 1
ATOM 1379 C C . ASN A 1 169 ? -9.357 -9.026 -17.358 1.00 15.02 166 ASN A C 1
ATOM 1380 O O . ASN A 1 169 ? -8.572 -9.879 -16.942 1.00 15.97 166 ASN A O 1
ATOM 1385 N N . GLY A 1 170 ? -8.982 -8.025 -18.173 1.00 16.50 167 GLY A N 1
ATOM 1386 C CA . GLY A 1 170 ? -7.601 -7.930 -18.644 1.00 15.75 167 GLY A CA 1
ATOM 1387 C C . GLY A 1 170 ? -6.741 -7.691 -17.425 1.00 16.07 167 GLY A C 1
ATOM 1388 O O . GLY A 1 170 ? -5.697 -8.337 -17.249 1.00 16.03 167 GLY A O 1
ATOM 1389 N N . ASN A 1 171 ? -7.162 -6.764 -16.578 1.00 16.11 168 ASN A N 1
ATOM 1390 C CA . ASN A 1 171 ? -6.367 -6.450 -15.360 1.00 16.49 168 ASN A CA 1
ATOM 1391 C C . ASN A 1 171 ? -6.332 -7.605 -14.364 1.00 17.44 168 ASN A C 1
ATOM 1392 O O . ASN A 1 171 ? -5.277 -7.933 -13.819 1.00 16.89 168 ASN A O 1
ATOM 1397 N N . SER A 1 172 ? -7.467 -8.282 -14.198 1.00 17.54 169 SER A N 1
ATOM 1398 C CA . SER A 1 172 ? -7.529 -9.458 -13.298 1.00 18.07 169 SER A CA 1
ATOM 1399 C C . SER A 1 172 ? -6.535 -10.507 -13.766 1.00 17.23 169 SER A C 1
ATOM 1400 O O . SER A 1 172 ? -5.752 -11.060 -12.958 1.00 18.99 169 SER A O 1
ATOM 1403 N N . PHE A 1 173 ? -6.518 -10.738 -15.076 1.00 17.39 170 PHE A N 1
ATOM 1404 C CA . PHE A 1 173 ? -5.639 -11.762 -15.657 1.00 17.52 170 PHE A CA 1
ATOM 1405 C C . PHE A 1 173 ? -4.169 -11.377 -15.527 1.00 17.81 170 PHE A C 1
ATOM 1406 O O . PHE A 1 173 ? -3.353 -12.194 -15.078 1.00 17.71 170 PHE A O 1
ATOM 1414 N N . ILE A 1 174 ? -3.812 -10.150 -15.938 1.00 16.32 171 ILE A N 1
ATOM 1415 C CA . ILE A 1 174 ? -2.402 -9.718 -15.940 1.00 16.99 171 ILE A CA 1
ATOM 1416 C C . ILE A 1 174 ? -1.806 -9.802 -14.527 1.00 18.57 171 ILE A C 1
ATOM 1417 O O . ILE A 1 174 ? -0.632 -10.235 -14.347 1.00 18.33 171 ILE A O 1
ATOM 1422 N N . PHE A 1 175 ? -2.610 -9.434 -13.537 1.00 17.97 172 PHE A N 1
ATOM 1423 C CA . PHE A 1 175 ? -2.123 -9.310 -12.151 1.00 19.43 172 PHE A CA 1
ATOM 1424 C C . PHE A 1 175 ? -2.472 -10.439 -11.204 1.00 20.18 172 PHE A C 1
ATOM 1425 O O . PHE A 1 175 ? -2.272 -10.316 -9.978 1.00 20.40 172 PHE A O 1
ATOM 1433 N N . GLN A 1 176 ? -2.957 -11.546 -11.761 1.00 20.24 173 GLN A N 1
ATOM 1434 C CA . GLN A 1 176 ? -3.417 -12.659 -10.932 1.00 23.78 173 GLN A CA 1
ATOM 1435 C C . GLN A 1 176 ? -2.325 -13.247 -10.014 1.00 23.37 173 GLN A C 1
ATOM 1436 O O . GLN A 1 176 ? -2.648 -13.704 -8.917 1.00 23.91 173 GLN A O 1
ATOM 1442 N N . ASN A 1 177 ? -1.067 -13.193 -10.438 1.00 24.84 174 ASN A N 1
ATOM 1443 C CA . ASN A 1 177 ? 0.040 -13.755 -9.628 1.00 24.44 174 ASN A CA 1
ATOM 1444 C C . ASN A 1 177 ? 0.943 -12.697 -9.017 1.00 24.60 174 ASN A C 1
ATOM 1445 O O . ASN A 1 177 ? 2.077 -12.981 -8.597 1.00 26.15 174 ASN A O 1
ATOM 1450 N N . ASP A 1 178 ? 0.450 -11.471 -8.960 1.00 22.82 175 ASP A N 1
ATOM 1451 C CA . ASP A 1 178 ? 1.243 -10.371 -8.472 1.00 23.84 175 ASP A CA 1
ATOM 1452 C C . ASP A 1 178 ? 0.719 -9.909 -7.116 1.00 23.19 175 ASP A C 1
ATOM 1453 O O . ASP A 1 178 ? -0.358 -9.300 -7.030 1.00 23.31 175 ASP A O 1
ATOM 1458 N N . PRO A 1 179 ? 1.501 -10.154 -6.048 1.00 23.14 176 PRO A N 1
ATOM 1459 C CA . PRO A 1 179 ? 0.995 -9.821 -4.710 1.00 23.17 176 PRO A CA 1
ATOM 1460 C C . PRO A 1 179 ? 0.965 -8.315 -4.390 1.00 21.48 176 PRO A C 1
ATOM 1461 O O . PRO A 1 179 ? 0.347 -7.917 -3.381 1.00 23.30 176 PRO A O 1
ATOM 1465 N N . ASP A 1 180 ? 1.627 -7.501 -5.223 1.00 21.28 177 ASP A N 1
ATOM 1466 C CA . ASP A 1 180 ? 1.697 -6.050 -5.029 1.00 20.63 177 ASP A CA 1
ATOM 1467 C C . ASP A 1 180 ? 0.603 -5.288 -5.748 1.00 19.90 177 ASP A C 1
ATOM 1468 O O . ASP A 1 180 ? 0.529 -4.068 -5.650 1.00 19.08 177 ASP A O 1
ATOM 1473 N N . VAL A 1 181 ? -0.257 -6.027 -6.445 1.00 20.25 178 VAL A N 1
ATOM 1474 C CA . VAL A 1 181 ? -1.382 -5.410 -7.171 1.00 20.39 178 VAL A CA 1
ATOM 1475 C C . VAL A 1 181 ? -2.669 -6.107 -6.731 1.00 20.68 178 VAL A C 1
ATOM 1476 O O . VAL A 1 181 ? -2.730 -7.350 -6.688 1.00 23.96 178 VAL A O 1
ATOM 1480 N N . PHE A 1 182 ? -3.698 -5.329 -6.396 1.00 18.90 179 PHE A N 1
ATOM 1481 C CA . PHE A 1 182 ? -4.991 -5.903 -5.994 1.00 18.29 179 PHE A CA 1
ATOM 1482 C C . PHE A 1 182 ? -6.035 -5.473 -7.002 1.00 17.70 179 PHE A C 1
ATOM 1483 O O . PHE A 1 182 ? -6.173 -4.275 -7.284 1.00 19.63 179 PHE A O 1
ATOM 1491 N N . THR A 1 183 ? -6.755 -6.444 -7.550 1.00 17.48 180 THR A N 1
ATOM 1492 C CA . THR A 1 183 ? -7.876 -6.101 -8.454 1.00 18.08 180 THR A CA 1
ATOM 1493 C C . THR A 1 183 ? -9.222 -6.267 -7.799 1.00 18.17 180 THR A C 1
ATOM 1494 O O . THR A 1 183 ? -9.559 -7.344 -7.280 1.00 19.30 180 THR A O 1
ATOM 1498 N N . PHE A 1 184 ? -9.984 -5.176 -7.800 1.00 17.14 181 PHE A N 1
ATOM 1499 C CA . PHE A 1 184 ? -11.365 -5.152 -7.327 1.00 16.21 181 PHE A CA 1
ATOM 1500 C C . PHE A 1 184 ? -12.283 -4.746 -8.475 1.00 16.79 181 PHE A C 1
ATOM 1501 O O . PHE A 1 184 ? -12.007 -3.760 -9.186 1.00 16.32 181 PHE A O 1
ATOM 1509 N N . SER A 1 185 ? -13.373 -5.487 -8.618 1.00 15.89 182 SER A N 1
ATOM 1510 C CA . SER A 1 185 ? -14.394 -5.118 -9.600 1.00 16.46 182 SER A CA 1
ATOM 1511 C C . SER A 1 185 ? -15.799 -5.342 -9.103 1.00 17.60 182 SER A C 1
ATOM 1512 O O . SER A 1 185 ? -16.091 -6.387 -8.485 1.00 18.92 182 SER A O 1
ATOM 1515 N N . MET A 1 186 ? -16.669 -4.367 -9.340 1.00 15.73 183 MET A N 1
ATOM 1516 C CA . MET A 1 186 ? -18.133 -4.586 -9.235 1.00 16.18 183 MET A CA 1
ATOM 1517 C C . MET A 1 186 ? -18.671 -4.524 -10.640 1.00 16.66 183 MET A C 1
ATOM 1518 O O . MET A 1 186 ? -18.445 -3.542 -11.334 1.00 17.53 183 MET A O 1
ATOM 1523 N N . HIS A 1 187 ? -19.394 -5.548 -11.086 1.00 17.28 184 HIS A N 1
ATOM 1524 C CA . HIS A 1 187 ? -19.844 -5.542 -12.467 1.00 16.66 184 HIS A CA 1
ATOM 1525 C C . HIS A 1 187 ? -21.118 -6.331 -12.623 1.00 15.93 184 HIS A C 1
ATOM 1526 O O . HIS A 1 187 ? -21.392 -7.185 -11.814 1.00 17.57 184 HIS A O 1
ATOM 1533 N N . GLN A 1 188 ? -21.828 -6.098 -13.724 1.00 15.86 185 GLN A N 1
ATOM 1534 C CA . GLN A 1 188 ? -23.014 -6.914 -14.029 1.00 15.38 185 GLN A CA 1
ATOM 1535 C C . GLN A 1 188 ? -22.534 -8.308 -14.450 1.00 17.65 185 GLN A C 1
ATOM 1536 O O . GLN A 1 188 ? -21.770 -8.430 -15.413 1.00 16.62 185 GLN A O 1
ATOM 1542 N N A GLU A 1 189 ? -22.991 -9.356 -13.753 0.70 17.64 186 GLU A N 1
ATOM 1543 N N B GLU A 1 189 ? -23.018 -9.338 -13.737 0.30 16.12 186 GLU A N 1
ATOM 1544 C CA A GLU A 1 189 ? -22.425 -10.699 -13.965 0.70 18.71 186 GLU A CA 1
ATOM 1545 C CA B GLU A 1 189 ? -22.586 -10.741 -13.911 0.30 15.87 186 GLU A CA 1
ATOM 1546 C C A GLU A 1 189 ? -22.783 -11.319 -15.328 0.70 18.30 186 GLU A C 1
ATOM 1547 C C B GLU A 1 189 ? -22.798 -11.293 -15.310 0.30 16.18 186 GLU A C 1
ATOM 1548 O O A GLU A 1 189 ? -21.963 -12.053 -15.878 0.70 17.98 186 GLU A O 1
ATOM 1549 O O B GLU A 1 189 ? -21.922 -11.963 -15.854 0.30 15.98 186 GLU A O 1
ATOM 1560 N N . ASN A 1 190 ? -23.962 -10.995 -15.884 1.00 15.96 187 ASN A N 1
ATOM 1561 C CA . ASN A 1 190 ? -24.436 -11.691 -17.097 1.00 17.28 187 ASN A CA 1
ATOM 1562 C C . ASN A 1 190 ? -24.019 -11.071 -18.421 1.00 16.88 187 ASN A C 1
ATOM 1563 O O . ASN A 1 190 ? -24.511 -11.459 -19.472 1.00 18.74 187 ASN A O 1
ATOM 1568 N N . LEU A 1 191 ? -23.066 -10.127 -18.356 1.00 16.00 188 LEU A N 1
ATOM 1569 C CA . LEU A 1 191 ? -22.522 -9.482 -19.578 1.00 16.05 188 LEU A CA 1
ATOM 1570 C C . LEU A 1 191 ? -21.140 -9.993 -19.909 1.00 16.40 188 LEU A C 1
ATOM 1571 O O . LEU A 1 191 ? -20.520 -10.638 -19.080 1.00 16.81 188 LEU A O 1
ATOM 1576 N N . TYR A 1 192 ? -20.659 -9.710 -21.145 1.00 15.53 189 TYR A N 1
ATOM 1577 C CA . TYR A 1 192 ? -19.242 -9.672 -21.447 1.00 16.64 189 TYR A CA 1
ATOM 1578 C C . TYR A 1 192 ? -18.470 -9.087 -20.216 1.00 15.74 189 TYR A C 1
ATOM 1579 O O . TYR A 1 192 ? -18.927 -8.110 -19.632 1.00 16.10 189 TYR A O 1
ATOM 1588 N N . PRO A 1 193 ? -17.297 -9.602 -19.826 1.00 15.18 190 PRO A N 1
ATOM 1589 C CA . PRO A 1 193 ? -16.509 -10.605 -20.528 1.00 15.00 190 PRO A CA 1
ATOM 1590 C C . PRO A 1 193 ? -16.584 -11.981 -19.873 1.00 15.38 190 PRO A C 1
ATOM 1591 O O . PRO A 1 193 ? -17.186 -12.137 -18.816 1.00 16.45 190 PRO A O 1
ATOM 1595 N N . LYS A 1 194 ? -15.875 -12.932 -20.465 1.00 15.40 191 LYS A N 1
ATOM 1596 C CA . LYS A 1 194 ? -15.508 -14.172 -19.765 1.00 16.52 191 LYS A CA 1
ATOM 1597 C C . LYS A 1 194 ? -14.812 -13.770 -18.467 1.00 16.62 191 LYS A C 1
ATOM 1598 O O . LYS A 1 194 ? -13.858 -12.965 -18.474 1.00 16.75 191 LYS A O 1
ATOM 1604 N N . LYS A 1 195 ? -15.329 -14.262 -17.350 1.00 16.17 192 LYS A N 1
ATOM 1605 C CA . LYS A 1 195 ? -14.864 -13.784 -16.049 1.00 16.54 192 LYS A CA 1
ATOM 1606 C C . LYS A 1 195 ? -13.544 -14.386 -15.645 1.00 17.18 192 LYS A C 1
ATOM 1607 O O . LYS A 1 195 ? -13.347 -15.605 -15.756 1.00 20.13 192 LYS A O 1
ATOM 1613 N N . GLU A 1 196 ? -12.646 -13.512 -15.196 1.00 17.77 193 GLU A N 1
ATOM 1614 C CA . GLU A 1 196 ? -11.397 -13.886 -14.575 1.00 18.27 193 GLU A CA 1
ATOM 1615 C C . GLU A 1 196 ? -11.586 -13.799 -13.068 1.00 19.80 193 GLU A C 1
ATOM 1616 O O . GLU A 1 196 ? -12.641 -13.370 -12.587 1.00 20.53 193 GLU A O 1
ATOM 1622 N N . LYS A 1 197 ? -10.606 -14.279 -12.323 1.00 20.88 194 LYS A N 1
ATOM 1623 C CA . LYS A 1 197 ? -10.702 -14.184 -10.878 1.00 22.04 194 LYS A CA 1
ATOM 1624 C C . LYS A 1 197 ? -9.963 -12.942 -10.424 1.00 20.77 194 LYS A C 1
ATOM 1625 O O . LYS A 1 197 ? -8.736 -12.934 -10.355 1.00 24.59 194 LYS A O 1
ATOM 1631 N N . SER A 1 198 ? -10.719 -11.879 -10.127 1.00 20.14 195 SER A N 1
ATOM 1632 C CA . SER A 1 198 ? -10.117 -10.689 -9.525 1.00 19.55 195 SER A CA 1
ATOM 1633 C C . SER A 1 198 ? -9.802 -11.038 -8.082 1.00 19.52 195 SER A C 1
ATOM 1634 O O . SER A 1 198 ? -10.277 -12.064 -7.556 1.00 22.01 195 SER A O 1
ATOM 1637 N N . ASP A 1 199 ? -9.009 -10.206 -7.432 1.00 20.51 196 ASP A N 1
ATOM 1638 C CA . ASP A 1 199 ? -8.837 -10.348 -5.990 1.00 18.90 196 ASP A CA 1
ATOM 1639 C C . ASP A 1 199 ? -10.115 -10.169 -5.197 1.00 19.76 196 ASP A C 1
ATOM 1640 O O . ASP A 1 199 ? -10.322 -10.879 -4.179 1.00 21.60 196 ASP A O 1
ATOM 1645 N N . LEU A 1 200 ? -10.995 -9.279 -5.664 1.00 18.50 197 LEU A N 1
ATOM 1646 C CA . LEU A 1 200 ? -12.374 -9.219 -5.161 1.00 18.56 197 LEU A CA 1
ATOM 1647 C C . LEU A 1 200 ? -13.337 -8.896 -6.294 1.00 19.22 197 LEU A C 1
ATOM 1648 O O . LEU A 1 200 ? -13.211 -7.832 -6.929 1.00 17.95 197 LEU A O 1
ATOM 1653 N N . ASP A 1 201 ? -14.265 -9.818 -6.556 1.00 18.40 198 ASP A N 1
ATOM 1654 C CA . ASP A 1 201 ? -15.314 -9.610 -7.581 1.00 18.69 198 ASP A CA 1
ATOM 1655 C C . ASP A 1 201 ? -16.639 -9.535 -6.923 1.00 19.45 198 ASP A C 1
ATOM 1656 O O . ASP A 1 201 ? -16.996 -10.429 -6.154 1.00 21.60 198 ASP A O 1
ATOM 1661 N N . ILE A 1 202 ? -17.386 -8.492 -7.222 1.00 17.90 199 ILE A N 1
ATOM 1662 C CA . ILE A 1 202 ? -18.764 -8.408 -6.770 1.00 19.62 199 ILE A CA 1
ATOM 1663 C C . ILE A 1 202 ? -19.63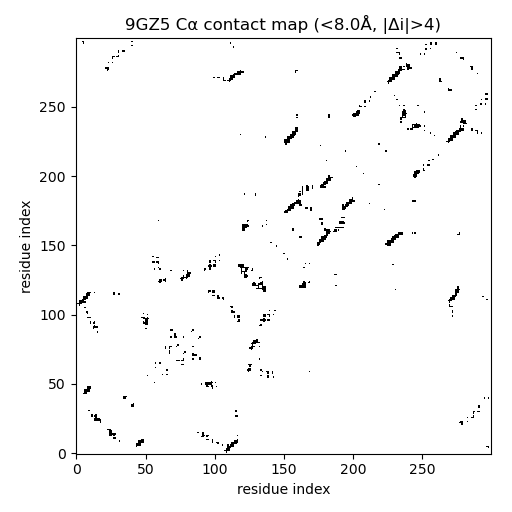0 -8.535 -8.008 1.00 20.59 199 ILE A C 1
ATOM 1664 O O . ILE A 1 202 ? -19.605 -7.658 -8.870 1.00 20.11 199 ILE A O 1
ATOM 1669 N N . SER A 1 203 ? -20.416 -9.619 -8.071 1.00 19.70 200 SER A N 1
ATOM 1670 C CA . SER A 1 203 ? -21.284 -9.937 -9.233 1.00 23.04 200 SER A CA 1
ATOM 1671 C C . SER A 1 203 ? -22.619 -9.292 -9.032 1.00 22.74 200 SER A C 1
ATOM 1672 O O . SER A 1 203 ? -23.298 -9.590 -8.050 1.00 29.73 200 SER A O 1
ATOM 1675 N N . LEU A 1 204 ? -23.000 -8.396 -9.933 1.00 20.94 201 LEU A N 1
ATOM 1676 C CA . LEU A 1 204 ? -24.220 -7.630 -9.762 1.00 21.55 201 LEU A CA 1
ATOM 1677 C C . LEU A 1 204 ? -25.317 -8.155 -10.646 1.00 22.32 201 LEU A C 1
ATOM 1678 O O . LEU A 1 204 ? -25.074 -8.569 -11.780 1.00 21.74 201 LEU A O 1
ATOM 1683 N N . GLU A 1 205 ? -26.540 -8.088 -10.110 1.00 27.48 202 GLU A N 1
ATOM 1684 C CA . GLU A 1 205 ? -27.746 -8.471 -10.842 1.00 28.15 202 GLU A CA 1
ATOM 1685 C C . GLU A 1 205 ? -28.370 -7.267 -11.523 1.00 27.05 202 GLU A C 1
ATOM 1686 O O . GLU A 1 205 ? -28.299 -6.125 -11.021 1.00 24.57 202 GLU A O 1
ATOM 1692 N N . GLU A 1 206 ? -29.041 -7.529 -12.644 1.00 26.48 203 GLU A N 1
ATOM 1693 C CA . GLU A 1 206 ? -29.780 -6.498 -13.349 1.00 27.67 203 GLU A CA 1
ATOM 1694 C C . GLU A 1 206 ? -30.724 -5.806 -12.381 1.00 27.83 203 GLU A C 1
ATOM 1695 O O . GLU A 1 206 ? -31.293 -6.448 -11.487 1.00 27.16 203 GLU A O 1
ATOM 1701 N N . GLY A 1 207 ? -30.839 -4.491 -12.529 1.00 25.54 204 GLY A N 1
ATOM 1702 C CA . GLY A 1 207 ? -31.795 -3.716 -11.770 1.00 24.55 204 GLY A CA 1
ATOM 1703 C C . GLY A 1 207 ? -31.308 -3.158 -10.447 1.00 23.99 204 GLY A C 1
ATOM 1704 O O . GLY A 1 207 ? -32.065 -2.437 -9.788 1.00 25.57 204 GLY A O 1
ATOM 1705 N N . ILE A 1 208 ? -30.068 -3.461 -10.051 1.00 23.30 205 ILE A N 1
ATOM 1706 C CA . ILE A 1 208 ? -29.508 -2.919 -8.797 1.00 22.27 205 ILE A CA 1
ATOM 1707 C C . ILE A 1 208 ? -29.631 -1.375 -8.777 1.00 22.42 205 ILE A C 1
ATOM 1708 O O . ILE A 1 208 ? -29.388 -0.717 -9.802 1.00 24.11 205 ILE A O 1
ATOM 1713 N N . GLY A 1 209 ? -30.045 -0.827 -7.625 1.00 21.12 206 GLY A N 1
ATOM 1714 C CA . GLY A 1 209 ? -30.201 0.619 -7.473 1.00 21.53 206 GLY A CA 1
ATOM 1715 C C . GLY A 1 209 ? -29.105 1.225 -6.631 1.00 21.05 206 GLY A C 1
ATOM 1716 O O . GLY A 1 209 ? -28.215 0.509 -6.139 1.00 21.57 206 GLY A O 1
ATOM 1717 N N . ASP A 1 210 ? -29.192 2.547 -6.464 1.00 22.54 207 ASP A N 1
ATOM 1718 C CA . ASP A 1 210 ? -28.180 3.319 -5.716 1.00 23.51 207 ASP A CA 1
ATOM 1719 C C . ASP A 1 210 ? -27.889 2.749 -4.339 1.00 21.35 207 ASP A C 1
ATOM 1720 O O . ASP A 1 210 ? -26.743 2.448 -4.014 1.00 21.46 207 ASP A O 1
ATOM 1725 N N . LYS A 1 211 ? -28.927 2.586 -3.520 1.00 24.17 208 LYS A N 1
ATOM 1726 C CA . LYS A 1 211 ? -28.704 2.199 -2.128 1.00 24.76 208 LYS A CA 1
ATOM 1727 C C . LYS A 1 211 ? -27.890 0.896 -1.975 1.00 24.33 208 LYS A C 1
ATOM 1728 O O . LYS A 1 211 ? -26.872 0.862 -1.260 1.00 24.55 208 LYS A O 1
ATOM 1734 N N . GLU A 1 212 ? -28.317 -0.149 -2.682 1.00 22.70 209 GLU A N 1
ATOM 1735 C CA . GLU A 1 212 ? -27.686 -1.451 -2.569 1.00 21.24 209 GLU A CA 1
ATOM 1736 C C . GLU A 1 212 ? -26.259 -1.435 -3.123 1.00 20.87 209 GLU A C 1
ATOM 1737 O O . GLU A 1 212 ? -25.341 -1.955 -2.505 1.00 20.95 209 GLU A O 1
ATOM 1743 N N . TYR A 1 213 ? -26.102 -0.842 -4.306 1.00 20.05 210 TYR A N 1
ATOM 1744 C CA . TYR A 1 213 ? -24.809 -0.670 -4.945 1.00 19.98 210 TYR A CA 1
ATOM 1745 C C . TYR A 1 213 ? -23.792 0.004 -4.031 1.00 18.21 210 TYR A C 1
ATOM 1746 O O . TYR A 1 213 ? -22.664 -0.497 -3.859 1.00 18.23 210 TYR A O 1
ATOM 1755 N N . LEU A 1 214 ? -24.181 1.142 -3.449 1.00 19.53 211 LEU A N 1
ATOM 1756 C CA . LEU A 1 214 ? -23.283 1.916 -2.595 1.00 20.24 211 LEU A CA 1
ATOM 1757 C C . LEU A 1 214 ? -22.964 1.186 -1.283 1.00 20.08 211 LEU A C 1
ATOM 1758 O O . LEU A 1 214 ? -21.837 1.205 -0.831 1.00 21.31 211 LEU A O 1
ATOM 1763 N N . GLU A 1 215 ? -23.949 0.472 -0.744 1.00 23.53 212 GLU A N 1
ATOM 1764 C CA . GLU A 1 215 ? -23.725 -0.407 0.406 1.00 23.27 212 GLU A CA 1
ATOM 1765 C C . GLU A 1 215 ? -22.658 -1.460 0.137 1.00 22.13 212 GLU A C 1
ATOM 1766 O O . GLU A 1 215 ? -21.734 -1.651 0.941 1.00 22.91 212 GLU A O 1
ATOM 1772 N N . LEU A 1 216 ? -22.746 -2.081 -1.046 1.00 21.37 213 LEU A N 1
ATOM 1773 C CA . LEU A 1 216 ? -21.818 -3.129 -1.428 1.00 20.31 213 LEU A CA 1
ATOM 1774 C C . LEU A 1 216 ? -20.441 -2.545 -1.659 1.00 19.42 213 LEU A C 1
ATOM 1775 O O . LEU A 1 216 ? -19.426 -3.174 -1.307 1.00 18.67 213 LEU A O 1
ATOM 1780 N N . LEU A 1 217 ? -20.404 -1.360 -2.278 1.00 18.90 214 LEU A N 1
ATOM 1781 C CA . LEU A 1 217 ? -19.132 -0.666 -2.455 1.00 18.49 214 LEU A CA 1
ATOM 1782 C C . LEU A 1 217 ? -18.418 -0.367 -1.121 1.00 19.35 214 LEU A C 1
ATOM 1783 O O . LEU A 1 217 ? -17.218 -0.676 -0.966 1.00 18.07 214 LEU A O 1
ATOM 1788 N N . GLU A 1 218 ? -19.114 0.271 -0.186 1.00 20.99 215 GLU A N 1
ATOM 1789 C CA . GLU A 1 218 ? -18.529 0.593 1.134 1.00 21.54 215 GLU A CA 1
ATOM 1790 C C . GLU A 1 218 ? -18.022 -0.626 1.897 1.00 20.07 215 GLU A C 1
ATOM 1791 O O . GLU A 1 218 ? -16.913 -0.622 2.432 1.00 19.06 215 GLU A O 1
ATOM 1797 N N . LYS A 1 219 ? -18.821 -1.684 1.882 1.00 21.17 216 LYS A N 1
ATOM 1798 C CA . LYS A 1 219 ? -18.428 -2.950 2.476 1.00 22.35 216 LYS A CA 1
ATOM 1799 C C . LYS A 1 219 ? -17.176 -3.502 1.801 1.00 20.27 216 LYS A C 1
ATOM 1800 O O . LYS A 1 219 ? -16.270 -3.967 2.470 1.00 19.47 216 LYS A O 1
ATOM 1806 N N . SER A 1 220 ? -17.127 -3.426 0.464 1.00 20.32 217 SER A N 1
ATOM 1807 C CA . SER A 1 220 ? -16.013 -3.954 -0.312 1.00 18.01 217 SER A CA 1
ATOM 1808 C C . SER A 1 220 ? -14.716 -3.206 -0.064 1.00 17.35 217 SER A C 1
ATOM 1809 O O . SER A 1 220 ? -13.662 -3.824 0.050 1.00 17.90 217 SER A O 1
ATOM 1812 N N . LEU A 1 221 ? -14.791 -1.882 0.081 1.00 17.61 218 LEU A N 1
ATOM 1813 C CA . LEU A 1 221 ? -13.598 -1.092 0.343 1.00 18.16 218 LEU A CA 1
ATOM 1814 C C . LEU A 1 221 ? -12.993 -1.465 1.719 1.00 18.18 218 LEU A C 1
ATOM 1815 O O . LEU A 1 221 ? -11.778 -1.433 1.896 1.00 18.86 218 LEU A O 1
ATOM 1820 N N . ARG A 1 222 ? -13.851 -1.799 2.673 1.00 20.71 219 ARG A N 1
ATOM 1821 C CA . ARG A 1 222 ? -13.377 -2.218 4.004 1.00 19.93 219 ARG A CA 1
ATOM 1822 C C . ARG A 1 222 ? -12.673 -3.557 3.880 1.00 20.33 219 ARG A C 1
ATOM 1823 O O . ARG A 1 222 ? -11.587 -3.743 4.400 1.00 21.25 219 ARG A O 1
ATOM 1831 N N . LYS A 1 223 ? -13.277 -4.466 3.131 1.00 20.47 220 LYS A N 1
ATOM 1832 C CA . LYS A 1 223 ? -12.671 -5.780 2.843 1.00 21.77 220 LYS A CA 1
ATOM 1833 C C . LYS A 1 223 ? -11.295 -5.687 2.193 1.00 22.21 220 LYS A C 1
ATOM 1834 O O . LYS A 1 223 ? -10.341 -6.386 2.581 1.00 22.38 220 LYS A O 1
ATOM 1840 N N . ILE A 1 224 ? -11.176 -4.789 1.215 1.00 20.99 221 ILE A N 1
ATOM 1841 C CA . ILE A 1 224 ? -9.916 -4.581 0.532 1.00 21.61 221 ILE A CA 1
ATOM 1842 C C . ILE A 1 224 ? -8.859 -4.108 1.500 1.00 21.92 221 ILE A C 1
ATOM 1843 O O . ILE A 1 224 ? -7.764 -4.670 1.525 1.00 22.55 221 ILE A O 1
ATOM 1848 N N . GLU A 1 225 ? -9.185 -3.073 2.276 1.00 22.43 222 GLU A N 1
ATOM 1849 C CA . GLU A 1 225 ? -8.174 -2.447 3.127 1.00 25.65 222 GLU A CA 1
ATOM 1850 C C . GLU A 1 225 ? -7.787 -3.407 4.263 1.00 23.49 222 GLU A C 1
ATOM 1851 O O . GLU A 1 225 ? -6.674 -3.330 4.768 1.00 24.97 222 GLU A O 1
ATOM 1857 N N . SER A 1 226 ? -8.676 -4.344 4.590 1.00 23.24 223 SER A N 1
ATOM 1858 C CA . SER A 1 226 ? -8.370 -5.395 5.590 1.00 24.16 223 SER A CA 1
ATOM 1859 C C . SER A 1 226 ? -7.201 -6.263 5.142 1.00 26.31 223 SER A C 1
ATOM 1860 O O . SER A 1 226 ? -6.488 -6.811 5.990 1.00 26.00 223 SER A O 1
ATOM 1863 N N . ASP A 1 227 ? -6.999 -6.348 3.817 1.00 23.89 224 ASP A N 1
ATOM 1864 C CA . ASP A 1 227 ? -6.029 -7.244 3.210 1.00 26.63 224 ASP A CA 1
ATOM 1865 C C . ASP A 1 227 ? -4.903 -6.509 2.487 1.00 25.77 224 ASP A C 1
ATOM 1866 O O . ASP A 1 227 ? -3.875 -7.099 2.189 1.00 27.18 224 ASP A O 1
ATOM 1871 N N . PHE A 1 228 ? -5.089 -5.225 2.195 1.00 24.54 225 PHE A N 1
ATOM 1872 C CA . PHE A 1 228 ? -4.233 -4.548 1.210 1.00 25.02 225 PHE A CA 1
ATOM 1873 C C . PHE A 1 228 ? -4.220 -3.031 1.414 1.00 25.11 225 PHE A C 1
ATOM 1874 O O . PHE A 1 228 ? -5.277 -2.403 1.444 1.00 30.31 225 PHE A O 1
ATOM 1882 N N . LYS A 1 229 ? -3.032 -2.446 1.531 1.00 27.54 226 LYS A N 1
ATOM 1883 C CA . LYS A 1 229 ? -2.925 -0.994 1.675 1.00 30.40 226 LYS A CA 1
ATOM 1884 C C . LYS A 1 229 ? -2.289 -0.380 0.439 1.00 25.74 226 LYS A C 1
ATOM 1885 O O . LYS A 1 229 ? -1.074 -0.541 0.223 1.00 28.41 226 LYS A O 1
ATOM 1891 N N . PRO A 1 230 ? -3.096 0.339 -0.380 1.00 25.37 227 PRO A N 1
ATOM 1892 C CA . PRO A 1 230 ? -2.511 0.776 -1.665 1.00 23.04 227 PRO A CA 1
ATOM 1893 C C . PRO A 1 230 ? -1.757 2.093 -1.581 1.00 23.43 227 PRO A C 1
ATOM 1894 O O . PRO A 1 230 ? -2.102 2.952 -0.770 1.00 23.93 227 PRO A O 1
ATOM 1898 N N . ASP A 1 231 ? -0.725 2.226 -2.407 1.00 22.79 228 ASP A N 1
ATOM 1899 C CA . ASP A 1 231 ? -0.057 3.522 -2.598 1.00 22.95 228 ASP A CA 1
ATOM 1900 C C . ASP A 1 231 ? -0.594 4.265 -3.803 1.00 22.12 228 ASP A C 1
ATOM 1901 O O . ASP A 1 231 ? -0.685 5.492 -3.774 1.00 23.44 228 ASP A O 1
ATOM 1906 N N . LEU A 1 232 ? -0.947 3.511 -4.850 1.00 20.91 229 LEU A N 1
ATOM 1907 C CA . LEU A 1 232 ? -1.547 4.077 -6.047 1.00 18.87 229 LEU A CA 1
ATOM 1908 C C . LEU A 1 232 ? -2.830 3.325 -6.325 1.00 17.12 229 LEU A C 1
ATOM 1909 O O . LEU A 1 232 ? -2.847 2.112 -6.252 1.00 19.37 229 LEU A O 1
ATOM 1914 N N . ILE A 1 233 ? -3.892 4.070 -6.628 1.00 16.89 230 ILE A N 1
ATOM 1915 C CA . ILE A 1 233 ? -5.144 3.476 -7.070 1.00 17.46 230 ILE A CA 1
ATOM 1916 C C . ILE A 1 233 ? -5.448 3.867 -8.514 1.00 17.86 230 ILE A C 1
ATOM 1917 O O . ILE A 1 233 ? -5.374 5.044 -8.870 1.00 17.20 230 ILE A O 1
ATOM 1922 N N . PHE A 1 234 ? -5.782 2.878 -9.354 1.00 16.82 231 PHE A N 1
ATOM 1923 C CA . PHE A 1 234 ? -6.466 3.162 -10.615 1.00 15.96 231 PHE A CA 1
ATOM 1924 C C . PHE A 1 234 ? -7.969 2.988 -10.394 1.00 15.85 231 PHE A C 1
ATOM 1925 O O . PHE A 1 234 ? -8.440 1.870 -10.112 1.00 15.97 231 PHE A O 1
ATOM 1933 N N . TYR A 1 235 ? -8.691 4.105 -10.476 1.00 14.42 232 TYR A N 1
ATOM 1934 C CA . TYR A 1 235 ? -10.116 4.097 -10.345 1.00 14.13 232 TYR A CA 1
ATOM 1935 C C . TYR A 1 235 ? -10.717 4.075 -11.748 1.00 15.17 232 TYR A C 1
ATOM 1936 O O . TYR A 1 235 ? -10.657 5.065 -12.477 1.00 15.02 232 TYR A O 1
ATOM 1945 N N . ILE A 1 236 ? -11.382 2.979 -12.079 1.00 15.72 233 ILE A N 1
ATOM 1946 C CA . ILE A 1 236 ? -11.998 2.827 -13.427 1.00 16.89 233 ILE A CA 1
ATOM 1947 C C . ILE A 1 236 ? -13.443 3.223 -13.221 1.00 16.23 233 ILE A C 1
ATOM 1948 O O . ILE A 1 236 ? -14.266 2.418 -12.722 1.00 16.93 233 ILE A O 1
ATOM 1953 N N . ALA A 1 237 ? -13.725 4.481 -13.545 1.00 15.59 234 ALA A N 1
ATOM 1954 C CA . ALA A 1 237 ? -14.960 5.149 -13.175 1.00 15.46 234 ALA A CA 1
ATOM 1955 C C . ALA A 1 237 ? -15.918 5.165 -14.360 1.00 16.30 234 ALA A C 1
ATOM 1956 O O . ALA A 1 237 ? -16.297 6.234 -14.855 1.00 17.00 234 ALA A O 1
ATOM 1958 N N . GLY A 1 238 ? -16.318 3.972 -14.818 1.00 16.79 235 GLY A N 1
ATOM 1959 C CA . GLY A 1 238 ? -17.164 3.860 -15.985 1.00 15.39 235 GLY A CA 1
ATOM 1960 C C . GLY A 1 238 ? -18.519 4.510 -15.768 1.00 14.04 235 GLY A C 1
ATOM 1961 O O . GLY A 1 238 ? -18.991 4.622 -14.632 1.00 16.56 235 GLY A O 1
ATOM 1962 N N . ALA A 1 239 ? -19.117 4.923 -16.877 1.00 15.07 236 ALA A N 1
ATOM 1963 C CA . ALA A 1 239 ? -20.439 5.562 -16.868 1.00 13.48 236 ALA A CA 1
ATOM 1964 C C . ALA A 1 239 ? -21.522 4.558 -17.137 1.00 14.64 236 ALA A C 1
ATOM 1965 O O . ALA A 1 239 ? -22.683 4.862 -16.973 1.00 15.11 236 ALA A O 1
ATOM 1967 N N . ASP A 1 240 ? -21.135 3.364 -17.578 1.00 14.28 237 ASP A N 1
ATOM 1968 C CA . ASP A 1 240 ? -22.110 2.342 -17.962 1.00 15.07 237 ASP A CA 1
ATOM 1969 C C . ASP A 1 240 ? -23.016 1.654 -16.893 1.00 16.40 237 ASP A C 1
ATOM 1970 O O . ASP A 1 240 ? -23.990 1.019 -17.304 1.00 16.91 237 ASP A O 1
ATOM 1975 N N . PRO A 1 241 ? -22.793 1.849 -15.556 1.00 16.24 238 PRO A N 1
ATOM 1976 C CA . PRO A 1 241 ? -23.831 1.393 -14.600 1.00 17.00 238 PRO A CA 1
ATOM 1977 C C . PRO A 1 241 ? -25.058 2.278 -14.560 1.00 17.53 238 PRO A C 1
ATOM 1978 O O . PRO A 1 241 ? -26.010 1.952 -13.847 1.00 18.41 238 PRO A O 1
ATOM 1982 N N . PHE A 1 242 ? -25.017 3.403 -15.268 1.00 17.01 239 PHE A N 1
ATOM 1983 C CA . PHE A 1 242 ? -26.156 4.338 -15.378 1.00 16.86 239 PHE A CA 1
ATOM 1984 C C . PHE A 1 242 ? -27.451 3.653 -15.792 1.00 17.56 239 PHE A C 1
ATOM 1985 O O . PHE A 1 242 ? -27.458 2.781 -16.663 1.00 16.23 239 PHE A O 1
ATOM 1993 N N . GLU A 1 243 ? -28.545 4.103 -15.176 1.00 17.51 240 GLU A N 1
ATOM 1994 C CA . GLU A 1 243 ? -29.886 3.591 -15.496 1.00 18.20 240 GLU A CA 1
ATOM 1995 C C . GLU A 1 243 ? -30.329 3.775 -16.938 1.00 18.89 240 GLU A C 1
ATOM 1996 O O . GLU A 1 243 ? -31.192 3.031 -17.412 1.00 19.45 240 GLU A O 1
ATOM 2002 N N . GLY A 1 244 ? -29.721 4.718 -17.648 1.00 16.35 241 GLY A N 1
ATOM 2003 C CA . GLY A 1 244 ? -30.017 4.985 -19.039 1.00 17.95 241 GLY A CA 1
ATOM 2004 C C . GLY A 1 244 ? -29.095 4.300 -20.020 1.00 16.83 241 GLY A C 1
ATOM 2005 O O . GLY A 1 244 ? -29.145 4.578 -21.232 1.00 18.72 241 GLY A O 1
ATOM 2006 N N . ASP A 1 245 ? -28.230 3.411 -19.520 1.00 18.24 242 ASP A N 1
ATOM 2007 C CA . ASP A 1 245 ? -27.253 2.786 -20.404 1.00 17.50 242 ASP A CA 1
ATOM 2008 C C . ASP A 1 245 ? -27.891 1.859 -21.406 1.00 17.55 242 ASP A C 1
ATOM 2009 O O . ASP A 1 245 ? -28.825 1.135 -21.060 1.00 17.47 242 ASP A O 1
ATOM 2014 N N A SER A 1 246 ? -27.397 1.870 -22.640 0.30 16.74 243 SER A N 1
ATOM 2015 N N B SER A 1 246 ? -27.366 1.874 -22.626 0.70 16.07 243 SER A N 1
ATOM 2016 C CA A SER A 1 246 ? -27.933 0.972 -23.673 0.30 16.97 243 SER A CA 1
ATOM 2017 C CA B SER A 1 246 ? -27.900 1.021 -23.703 0.70 16.77 243 SER A CA 1
ATOM 2018 C C A SER A 1 246 ? -27.442 -0.461 -23.507 0.30 16.60 243 SER A C 1
ATOM 2019 C C B SER A 1 246 ? -27.304 -0.392 -23.743 0.70 16.00 243 SER A C 1
ATOM 2020 O O A SER A 1 246 ? -28.159 -1.408 -23.843 0.30 17.10 243 SER A O 1
ATOM 2021 O O B SER A 1 246 ? -27.835 -1.260 -24.475 0.70 15.89 243 SER A O 1
ATOM 2026 N N . LEU A 1 247 ? -26.225 -0.612 -22.996 1.00 16.72 244 LEU A N 1
ATOM 2027 C CA . LEU A 1 247 ? -25.595 -1.935 -22.860 1.00 16.07 244 LEU A CA 1
ATOM 2028 C C . LEU A 1 247 ? -25.866 -2.567 -21.503 1.00 16.68 244 LEU A C 1
ATOM 2029 O O . LEU A 1 247 ? -26.231 -3.763 -21.402 1.00 18.26 244 LEU A O 1
ATOM 2034 N N . GLY A 1 248 ? -25.752 -1.777 -20.448 1.00 15.56 245 GLY A N 1
ATOM 2035 C CA . GLY A 1 248 ? -26.004 -2.290 -19.101 1.00 16.47 245 GLY A CA 1
ATOM 2036 C C . GLY A 1 248 ? -27.462 -2.271 -18.651 1.00 16.86 245 GLY A C 1
ATOM 2037 O O . GLY A 1 248 ? -28.269 -1.500 -19.168 1.00 18.57 245 GLY A O 1
ATOM 2038 N N . ASP A 1 249 ? -27.750 -3.077 -17.632 1.00 16.44 246 ASP A N 1
ATOM 2039 C CA . ASP A 1 249 ? -29.073 -3.204 -17.043 1.00 18.95 246 ASP A CA 1
ATOM 2040 C C . ASP A 1 249 ? -29.044 -2.779 -15.581 1.00 19.01 246 ASP A C 1
ATOM 2041 O O . ASP A 1 249 ? -29.988 -3.065 -14.843 1.00 21.00 246 ASP A O 1
ATOM 2046 N N . LEU A 1 250 ? -27.955 -2.138 -15.122 1.00 18.75 247 LEU A N 1
ATOM 2047 C CA . LEU A 1 250 ? -27.901 -1.628 -13.744 1.00 17.75 247 LEU A CA 1
ATOM 2048 C C . LEU A 1 250 ? -28.651 -0.297 -13.732 1.00 18.11 247 LEU A C 1
ATOM 2049 O O . LEU A 1 250 ? -28.826 0.339 -14.789 1.00 18.64 247 LEU A O 1
ATOM 2054 N N . LYS A 1 251 ? -29.107 0.123 -12.555 1.00 17.81 248 LYS A N 1
ATOM 2055 C CA . LYS A 1 251 ? -29.997 1.263 -12.481 1.00 19.84 248 LYS A CA 1
ATOM 2056 C C . LYS A 1 251 ? -29.465 2.332 -11.515 1.00 20.28 248 LYS A C 1
ATOM 2057 O O . LYS A 1 251 ? -30.204 2.872 -10.677 1.00 22.00 248 LYS A O 1
ATOM 2063 N N . LEU A 1 252 ? -28.183 2.682 -11.652 1.00 19.38 249 LEU A N 1
ATOM 2064 C CA . LEU A 1 252 ? -27.652 3.852 -10.912 1.00 19.23 249 LEU A CA 1
ATOM 2065 C C . LEU A 1 252 ? -28.094 5.195 -11.513 1.00 18.58 249 LEU A C 1
ATOM 2066 O O . LEU A 1 252 ? -28.112 5.389 -12.741 1.00 18.20 249 LEU A O 1
ATOM 2071 N N . THR A 1 253 ? -28.511 6.101 -10.640 1.00 19.77 250 THR A N 1
ATOM 2072 C CA . THR A 1 253 ? -28.894 7.436 -11.074 1.00 18.53 250 THR A CA 1
ATOM 2073 C C . THR A 1 253 ? -27.673 8.312 -11.225 1.00 19.43 250 THR A C 1
ATOM 2074 O O . THR A 1 253 ? -26.591 7.897 -10.824 1.00 19.10 250 THR A O 1
ATOM 2078 N N . PHE A 1 254 ? -27.837 9.508 -11.793 1.00 20.17 251 PHE A N 1
ATOM 2079 C CA . PHE A 1 254 ? -26.740 10.508 -11.776 1.00 21.14 251 PHE A CA 1
ATOM 2080 C C . PHE A 1 254 ? -26.223 10.728 -10.350 1.00 20.67 251 PHE A C 1
ATOM 2081 O O . PHE A 1 254 ? -25.001 10.736 -10.140 1.00 21.61 251 PHE A O 1
ATOM 2089 N N A GLN A 1 255 ? -27.132 10.883 -9.379 0.70 22.50 252 GLN A N 1
ATOM 2090 N N B GLN A 1 255 ? -27.131 10.887 -9.381 0.30 21.20 252 GLN A N 1
ATOM 2091 C CA A GLN A 1 255 ? -26.726 11.097 -7.990 0.70 23.78 252 GLN A CA 1
ATOM 2092 C CA B GLN A 1 255 ? -26.736 11.095 -7.985 0.30 21.55 252 GLN A CA 1
ATOM 2093 C C A GLN A 1 255 ? -26.023 9.879 -7.388 0.70 22.57 252 GLN A C 1
ATOM 2094 C C B GLN A 1 255 ? -26.035 9.882 -7.376 0.30 21.15 252 GLN A C 1
ATOM 2095 O O A GLN A 1 255 ? -25.069 10.031 -6.627 0.70 22.42 252 GLN A O 1
ATOM 2096 O O B GLN A 1 255 ? -25.101 10.044 -6.591 0.30 21.11 252 GLN A O 1
ATOM 2107 N N . GLY A 1 256 ? -26.470 8.677 -7.753 1.00 20.71 253 GLY A N 1
ATOM 2108 C CA . GLY A 1 256 ? -25.820 7.448 -7.332 1.00 19.89 253 GLY A CA 1
ATOM 2109 C C . GLY A 1 256 ? -24.394 7.344 -7.860 1.00 18.48 253 GLY A C 1
ATOM 2110 O O . GLY A 1 256 ? -23.483 6.974 -7.116 1.00 18.31 253 GLY A O 1
ATOM 2111 N N . LEU A 1 257 ? -24.205 7.698 -9.132 1.00 18.32 254 LEU A N 1
ATOM 2112 C CA . LEU A 1 257 ? -22.858 7.684 -9.713 1.00 18.23 254 LEU A CA 1
ATOM 2113 C C . LEU A 1 257 ? -21.958 8.716 -9.036 1.00 18.72 254 LEU A C 1
ATOM 2114 O O . LEU A 1 257 ? -20.772 8.439 -8.780 1.00 18.83 254 LEU A O 1
ATOM 2119 N N . ARG A 1 258 ? -22.517 9.891 -8.738 1.00 19.78 255 ARG A N 1
ATOM 2120 C CA . ARG A 1 258 ? -21.787 10.918 -7.957 1.00 19.78 255 ARG A CA 1
ATOM 2121 C C . ARG A 1 258 ? -21.380 10.429 -6.575 1.00 18.48 255 ARG A C 1
ATOM 2122 O O . ARG A 1 258 ? -20.220 10.590 -6.159 1.00 18.97 255 ARG A O 1
ATOM 2130 N N . LYS A 1 259 ? -22.320 9.802 -5.885 1.00 18.87 256 LYS A N 1
ATOM 2131 C CA . LYS A 1 259 ? -22.057 9.244 -4.543 1.00 19.78 256 LYS A CA 1
ATOM 2132 C C . LYS A 1 259 ? -21.005 8.140 -4.619 1.00 18.67 256 LYS A C 1
ATOM 2133 O O . LYS A 1 259 ? -20.121 8.078 -3.792 1.00 19.32 256 LYS A O 1
ATOM 2139 N N . ARG A 1 260 ? -21.078 7.306 -5.660 1.00 17.88 257 ARG A N 1
ATOM 2140 C CA . ARG A 1 260 ? -20.063 6.288 -5.916 1.00 16.55 257 ARG A CA 1
ATOM 2141 C C . ARG A 1 260 ? -18.659 6.898 -5.995 1.00 16.89 257 ARG A C 1
ATOM 2142 O O . ARG A 1 260 ? -17.708 6.441 -5.322 1.00 17.72 257 ARG A O 1
ATOM 2150 N N . ASP A 1 261 ? -18.543 7.941 -6.821 1.00 17.72 258 ASP A N 1
ATOM 2151 C CA . ASP A 1 261 ? -17.276 8.641 -7.045 1.00 17.55 258 ASP A CA 1
ATOM 2152 C C . ASP A 1 261 ? -16.775 9.282 -5.745 1.00 19.31 258 ASP A C 1
ATOM 2153 O O . ASP A 1 261 ? -15.590 9.182 -5.417 1.00 19.09 258 ASP A O 1
ATOM 2158 N N . GLN A 1 262 ? -17.706 9.877 -4.995 1.00 18.68 259 GLN A N 1
ATOM 2159 C CA . GLN A 1 262 ? -17.412 10.486 -3.702 1.00 19.59 259 GLN A CA 1
ATOM 2160 C C . GLN A 1 262 ? -16.915 9.474 -2.669 1.00 18.57 259 GLN A C 1
ATOM 2161 O O . GLN A 1 262 ? -15.910 9.722 -1.984 1.00 18.70 259 GLN A O 1
ATOM 2167 N N . ILE A 1 263 ? -17.551 8.295 -2.634 1.00 19.01 260 ILE A N 1
ATOM 2168 C CA . ILE A 1 263 ? -17.076 7.211 -1.775 1.00 18.47 260 ILE A CA 1
ATOM 2169 C C . ILE A 1 263 ? -15.602 6.826 -2.078 1.00 19.14 260 ILE A C 1
ATOM 2170 O O . ILE A 1 263 ? -14.793 6.640 -1.159 1.00 18.16 260 ILE A O 1
ATOM 2175 N N . VAL A 1 264 ? -15.253 6.722 -3.367 1.00 18.33 261 VAL A N 1
ATOM 2176 C CA . VAL A 1 264 ? -13.893 6.346 -3.743 1.00 18.70 261 VAL A CA 1
ATOM 2177 C C . VAL A 1 264 ? -12.921 7.481 -3.393 1.00 18.73 261 VAL A C 1
ATOM 2178 O O . VAL A 1 264 ? -11.842 7.237 -2.847 1.00 18.38 261 VAL A O 1
ATOM 2182 N N . ARG A 1 265 ? -13.326 8.706 -3.717 1.00 19.63 262 ARG A N 1
ATOM 2183 C CA . ARG A 1 265 ? -12.576 9.904 -3.386 1.00 18.80 262 ARG A CA 1
ATOM 2184 C C . ARG A 1 265 ? -12.237 9.942 -1.890 1.00 20.22 262 ARG A C 1
ATOM 2185 O O . ARG A 1 265 ? -11.075 10.121 -1.522 1.00 20.96 262 ARG A O 1
ATOM 2193 N N . ASP A 1 266 ? -13.245 9.725 -1.072 1.00 21.04 263 ASP A N 1
ATOM 2194 C CA . ASP A 1 266 ? -13.096 9.798 0.382 1.00 21.58 263 ASP A CA 1
ATOM 2195 C C . ASP A 1 266 ? -12.270 8.655 0.972 1.00 22.11 263 ASP A C 1
ATOM 2196 O O . ASP A 1 266 ? -11.523 8.843 1.947 1.00 20.46 263 ASP A O 1
ATOM 2201 N N . PHE A 1 267 ? -12.396 7.474 0.374 1.00 21.91 264 PHE A N 1
ATOM 2202 C CA . PHE A 1 267 ? -11.520 6.346 0.695 1.00 20.39 264 PHE A CA 1
ATOM 2203 C C . PHE A 1 267 ? -10.056 6.728 0.462 1.00 21.63 264 PHE A C 1
ATOM 2204 O O . PHE A 1 267 ? -9.204 6.485 1.333 1.00 21.06 264 PHE A O 1
ATOM 2212 N N . ALA A 1 268 ? -9.760 7.366 -0.679 1.00 19.01 265 ALA A N 1
ATOM 2213 C CA . ALA A 1 268 ? -8.389 7.816 -0.957 1.00 19.73 265 ALA A CA 1
ATOM 2214 C C . ALA A 1 268 ? -7.900 8.856 0.023 1.00 20.72 265 ALA A C 1
ATOM 2215 O O . ALA A 1 268 ? -6.752 8.800 0.451 1.00 21.58 265 ALA A O 1
ATOM 2217 N N . TYR A 1 269 ? -8.769 9.808 0.344 1.00 21.16 266 TYR A N 1
ATOM 2218 C CA . TYR A 1 269 ? -8.447 10.906 1.266 1.00 21.66 266 TYR A CA 1
ATOM 2219 C C . TYR A 1 269 ? -8.111 10.326 2.644 1.00 24.56 266 TYR A C 1
ATOM 2220 O O . TYR A 1 269 ? -7.263 10.866 3.365 1.00 25.43 266 TYR A O 1
ATOM 2229 N N . SER A 1 270 ? -8.738 9.208 2.981 1.00 26.26 267 SER A N 1
ATOM 2230 C CA . SER A 1 270 ? -8.548 8.576 4.291 1.00 28.39 267 SER A CA 1
ATOM 2231 C C . SER A 1 270 ? -7.221 7.803 4.371 1.00 31.17 267 SER A C 1
ATOM 2232 O O . SER A 1 270 ? -6.756 7.464 5.450 1.00 29.74 267 SER A O 1
ATOM 2235 N N . LEU A 1 271 ? -6.615 7.558 3.213 1.00 31.16 268 LEU A N 1
ATOM 2236 C CA . LEU A 1 271 ? -5.290 6.960 3.090 1.00 35.08 268 LEU A CA 1
ATOM 2237 C C . LEU A 1 271 ? -4.263 8.019 2.634 1.00 37.87 268 LEU A C 1
ATOM 2238 O O . LEU A 1 271 ? -4.191 8.385 1.447 1.00 34.92 268 LEU A O 1
ATOM 2243 N N . ASN A 1 272 ? -3.475 8.516 3.581 1.00 40.27 269 ASN A N 1
ATOM 2244 C CA . ASN A 1 272 ? -2.640 9.714 3.359 1.00 42.53 269 ASN A CA 1
ATOM 2245 C C . ASN A 1 272 ? -1.626 9.644 2.210 1.00 40.87 269 ASN A C 1
ATOM 2246 O O . ASN A 1 272 ? -1.497 10.600 1.442 1.00 41.46 269 ASN A O 1
ATOM 2251 N N . ASP A 1 273 ? -0.933 8.520 2.085 1.00 37.08 270 ASP A N 1
ATOM 2252 C CA . ASP A 1 273 ? 0.099 8.384 1.060 1.00 43.14 270 ASP A CA 1
ATOM 2253 C C . ASP A 1 273 ? -0.509 8.127 -0.339 1.00 35.67 270 ASP A C 1
ATOM 2254 O O . ASP A 1 273 ? 0.189 8.278 -1.353 1.00 37.89 270 ASP A O 1
ATOM 2259 N N . THR A 1 274 ? -1.801 7.792 -0.397 1.00 30.65 271 THR A N 1
ATOM 2260 C CA . THR A 1 274 ? -2.386 7.252 -1.631 1.00 27.04 271 THR A CA 1
ATOM 2261 C C . THR A 1 274 ? -2.677 8.326 -2.665 1.00 23.60 271 THR A C 1
ATOM 2262 O O . THR A 1 274 ? -2.980 9.450 -2.333 1.00 25.05 271 THR A O 1
ATOM 2266 N N . ARG A 1 275 ? -2.490 7.966 -3.930 1.00 21.70 272 ARG A N 1
ATOM 2267 C CA . ARG A 1 275 ? -2.832 8.842 -5.047 1.00 21.52 272 ARG A CA 1
ATOM 2268 C C . ARG A 1 275 ? -3.745 8.053 -5.969 1.00 18.85 272 ARG A C 1
ATOM 2269 O O . ARG A 1 275 ? -3.735 6.803 -5.954 1.00 19.37 272 ARG A O 1
ATOM 2277 N N . VAL A 1 276 ? -4.560 8.768 -6.751 1.00 17.24 273 VAL A N 1
ATOM 2278 C CA . VAL A 1 276 ? -5.553 8.108 -7.619 1.00 16.29 273 VAL A CA 1
ATOM 2279 C C . VAL A 1 276 ? -5.399 8.611 -9.058 1.00 16.37 273 VAL A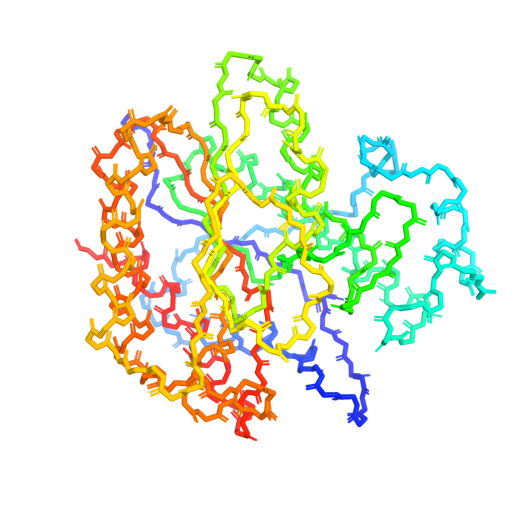 C 1
ATOM 2280 O O . VAL A 1 276 ? -5.347 9.825 -9.287 1.00 16.09 273 VAL A O 1
ATOM 2284 N N . VAL A 1 277 ? -5.328 7.666 -10.002 1.00 14.53 274 VAL A N 1
ATOM 2285 C CA . VAL A 1 277 ? -5.501 7.941 -11.424 1.00 14.86 274 VAL A CA 1
ATOM 2286 C C . VAL A 1 277 ? -6.895 7.466 -11.775 1.00 14.67 274 VAL A C 1
ATOM 2287 O O . VAL A 1 277 ? -7.236 6.304 -11.511 1.00 15.09 274 VAL A O 1
ATOM 2291 N N . ILE A 1 278 ? -7.701 8.382 -12.294 1.00 13.88 275 ILE A N 1
ATOM 2292 C CA . ILE A 1 278 ? -9.120 8.084 -12.611 1.00 14.12 275 ILE A CA 1
ATOM 2293 C C . ILE A 1 278 ? -9.277 7.946 -14.129 1.00 13.82 275 ILE A C 1
ATOM 2294 O O . ILE A 1 278 ? -8.874 8.826 -14.844 1.00 14.13 275 ILE A O 1
ATOM 2299 N N . LEU A 1 279 ? -9.890 6.840 -14.582 1.00 14.11 276 LEU A N 1
ATOM 2300 C CA . LEU A 1 279 ? -10.000 6.525 -16.010 1.00 13.91 276 LEU A CA 1
ATOM 2301 C C . LEU A 1 279 ? -11.487 6.310 -16.322 1.00 14.06 276 LEU A C 1
ATOM 2302 O O . LEU A 1 279 ? -12.173 5.655 -15.553 1.00 15.28 276 LEU A O 1
ATOM 2307 N N . PRO A 1 280 ? -11.983 6.826 -17.471 1.00 14.34 277 PRO A N 1
ATOM 2308 C CA . PRO A 1 280 ? -13.420 6.763 -17.730 1.00 14.57 277 PRO A CA 1
ATOM 2309 C C . PRO A 1 280 ? -13.931 5.397 -18.241 1.00 15.54 277 PRO A C 1
ATOM 2310 O O . PRO A 1 280 ? -15.121 5.125 -18.082 1.00 16.23 277 PRO A O 1
ATOM 2314 N N . ALA A 1 281 ? -13.086 4.596 -18.918 1.00 14.78 278 ALA A N 1
ATOM 2315 C CA . ALA A 1 281 ? -13.542 3.306 -19.492 1.00 14.29 278 ALA A CA 1
ATOM 2316 C C . ALA A 1 281 ? -14.854 3.490 -20.308 1.00 14.52 278 ALA A C 1
ATOM 2317 O O . ALA A 1 281 ? -14.893 4.335 -21.223 1.00 14.83 278 ALA A O 1
ATOM 2319 N N . GLY A 1 282 ? -15.906 2.730 -20.007 1.00 14.64 279 GLY A N 1
ATOM 2320 C CA . GLY A 1 282 ? -17.132 2.746 -20.815 1.00 14.24 279 GLY A CA 1
ATOM 2321 C C . GLY A 1 282 ? -18.238 3.735 -20.458 1.00 14.48 279 GLY A C 1
ATOM 2322 O O . GLY A 1 282 ? -18.050 4.647 -19.679 1.00 15.71 279 GLY A O 1
ATOM 2323 N N . GLY A 1 283 ? -19.408 3.516 -21.059 1.00 16.11 280 GLY A N 1
ATOM 2324 C CA . GLY A 1 283 ? -20.565 4.437 -20.962 1.00 15.56 280 GLY A CA 1
ATOM 2325 C C . GLY A 1 283 ? -21.302 4.446 -22.304 1.00 15.13 280 GLY A C 1
ATOM 2326 O O . GLY A 1 283 ? -20.708 4.771 -23.349 1.00 15.92 280 GLY A O 1
ATOM 2327 N N . TYR A 1 284 ? -22.584 4.052 -22.285 1.00 14.80 281 TYR A N 1
ATOM 2328 C CA . TYR A 1 284 ? -23.329 3.850 -23.509 1.00 15.17 281 TYR A CA 1
ATOM 2329 C C . TYR A 1 284 ? -24.722 4.386 -23.315 1.00 14.97 281 TYR A C 1
ATOM 2330 O O . TYR A 1 284 ? -25.706 3.799 -23.799 1.00 16.25 281 TYR A O 1
ATOM 2339 N N . ALA A 1 285 ? -24.843 5.463 -22.545 1.00 15.24 282 ALA A N 1
ATOM 2340 C CA . ALA A 1 285 ? -26.181 6.071 -22.346 1.00 15.23 282 ALA A CA 1
ATOM 2341 C C . ALA A 1 285 ? -26.917 6.273 -23.662 1.00 17.01 282 ALA A C 1
ATOM 2342 O O . ALA A 1 285 ? -26.316 6.605 -24.690 1.00 16.50 282 ALA A O 1
ATOM 2344 N N . LYS A 1 286 ? -28.238 6.028 -23.637 1.00 16.58 283 LYS A N 1
ATOM 2345 C CA . LYS A 1 286 ? -29.082 6.227 -24.810 1.00 19.43 283 LYS A CA 1
ATOM 2346 C C . LYS A 1 286 ? -28.925 7.633 -25.331 1.00 17.67 283 LYS A C 1
ATOM 2347 O O . LYS A 1 286 ? -28.850 7.837 -26.533 1.00 17.27 283 LYS A O 1
ATOM 2353 N N . ASP A 1 287 ? -28.884 8.602 -24.417 1.00 17.10 284 ASP A N 1
ATOM 2354 C CA . ASP A 1 287 ? -28.452 9.949 -24.775 1.00 18.02 284 ASP A CA 1
ATOM 2355 C C . ASP A 1 287 ? -26.951 10.118 -24.560 1.00 18.10 284 ASP A C 1
ATOM 2356 O O . ASP A 1 287 ? -26.505 10.122 -23.396 1.00 17.96 284 ASP A O 1
ATOM 2361 N N . PHE A 1 288 ? -26.215 10.268 -25.661 1.00 16.86 285 PHE A N 1
ATOM 2362 C CA . PHE A 1 288 ? -24.735 10.514 -25.657 1.00 18.14 285 PHE A CA 1
ATOM 2363 C C . PHE A 1 288 ? -24.372 11.556 -24.622 1.00 17.02 285 PHE A C 1
ATOM 2364 O O . PHE A 1 288 ? -23.369 11.424 -23.916 1.00 16.82 285 PHE A O 1
ATOM 2372 N N . TYR A 1 289 ? -25.206 12.593 -24.510 1.00 16.80 286 TYR A N 1
ATOM 2373 C CA . TYR A 1 289 ? -24.902 13.693 -23.599 1.00 18.10 286 TYR A CA 1
ATOM 2374 C C . TYR A 1 289 ? -24.912 13.270 -22.125 1.00 17.93 286 TYR A C 1
ATOM 2375 O O . TYR A 1 289 ? -24.227 13.866 -21.308 1.00 18.30 286 TYR A O 1
ATOM 2384 N N . ASP A 1 290 ? -25.652 12.210 -21.779 1.00 16.23 287 ASP A N 1
ATOM 2385 C CA . ASP A 1 290 ? -25.624 11.700 -20.402 1.00 16.84 287 ASP A CA 1
ATOM 2386 C C . ASP A 1 290 ? -24.271 11.045 -20.055 1.00 16.75 287 ASP A C 1
ATOM 2387 O O . ASP A 1 290 ? -23.765 11.173 -18.939 1.00 16.64 287 ASP A O 1
ATOM 2392 N N . THR A 1 291 ? -23.718 10.301 -21.008 1.00 16.76 288 THR A N 1
ATOM 2393 C CA . THR A 1 291 ? -22.400 9.693 -20.826 1.00 16.93 288 THR A CA 1
ATOM 2394 C C . THR A 1 291 ? -21.369 10.773 -20.517 1.00 17.76 288 THR A C 1
ATOM 2395 O O . THR A 1 291 ? -20.595 10.623 -19.550 1.00 17.88 288 THR A O 1
ATOM 2399 N N . VAL A 1 292 ? -21.373 11.816 -21.354 1.00 17.41 289 VAL A N 1
ATOM 2400 C CA . VAL A 1 292 ? -20.455 12.943 -21.220 1.00 16.99 289 VAL A CA 1
ATOM 2401 C C . VAL A 1 292 ? -20.649 13.553 -19.817 1.00 18.35 289 VAL A C 1
ATOM 2402 O O . VAL A 1 292 ? -19.675 13.814 -19.094 1.00 18.14 289 VAL A O 1
ATOM 2406 N N . THR A 1 293 ? -21.911 13.796 -19.465 1.00 17.69 290 THR A N 1
ATOM 2407 C CA . THR A 1 293 ? -22.259 14.425 -18.199 1.00 19.59 290 THR A CA 1
ATOM 2408 C C . THR A 1 293 ? -21.795 13.612 -17.000 1.00 19.30 290 THR A C 1
ATOM 2409 O O . THR A 1 293 ? -21.298 14.177 -16.010 1.00 18.71 290 THR A O 1
ATOM 2413 N N . ILE A 1 294 ? -21.858 12.276 -17.110 1.00 17.61 291 ILE A N 1
ATOM 2414 C CA . ILE A 1 294 ? -21.445 11.452 -15.988 1.00 17.82 291 ILE A CA 1
ATOM 2415 C C . ILE A 1 294 ? -19.939 11.591 -15.739 1.00 17.48 291 ILE A C 1
ATOM 2416 O O . ILE A 1 294 ? -19.512 11.700 -14.597 1.00 17.32 291 ILE A O 1
ATOM 2421 N N . HIS A 1 295 ? -19.154 11.567 -16.804 1.00 15.22 292 HIS A N 1
ATOM 2422 C CA . HIS A 1 295 ? -17.687 11.735 -16.653 1.00 15.70 292 HIS A CA 1
ATOM 2423 C C . HIS A 1 295 ? -17.315 13.110 -16.118 1.00 16.89 292 HIS A C 1
ATOM 2424 O O . HIS A 1 295 ? -16.401 13.236 -15.289 1.00 15.81 292 HIS A O 1
ATOM 2431 N N . TYR A 1 296 ? -18.002 14.132 -16.614 1.00 17.33 293 TYR A N 1
ATOM 2432 C CA . TYR A 1 296 ? -17.799 15.477 -16.116 1.00 16.07 293 TYR A CA 1
ATOM 2433 C C . TYR A 1 296 ? -18.102 15.513 -14.605 1.00 16.42 293 TYR A C 1
ATOM 2434 O O . TYR A 1 296 ? -17.367 16.113 -13.830 1.00 16.21 293 TYR A O 1
ATOM 2443 N N . ASN A 1 297 ? -19.174 14.855 -14.200 1.00 15.90 294 ASN A N 1
ATOM 2444 C CA . ASN A 1 297 ? -19.522 14.798 -12.760 1.00 16.86 294 ASN A CA 1
ATOM 2445 C C . ASN A 1 297 ? -18.433 14.166 -11.898 1.00 16.80 294 ASN A C 1
ATOM 2446 O O . ASN A 1 297 ? -18.216 14.605 -10.757 1.00 16.28 294 ASN A O 1
ATOM 2451 N N . THR A 1 298 ? -17.769 13.121 -12.420 1.00 15.41 295 THR A N 1
ATOM 2452 C CA . THR A 1 298 ? -16.634 12.504 -11.713 1.00 15.50 295 THR A CA 1
ATOM 2453 C C . THR A 1 298 ? -15.511 13.516 -11.466 1.00 15.67 295 THR A C 1
ATOM 2454 O O . THR A 1 298 ? -14.998 13.632 -10.334 1.00 14.24 295 THR A O 1
ATOM 2458 N N . ILE A 1 299 ? -15.148 14.254 -12.519 1.00 14.93 296 ILE A N 1
ATOM 2459 C CA . ILE A 1 299 ? -14.143 15.299 -12.354 1.00 14.77 296 ILE A CA 1
ATOM 2460 C C . ILE A 1 299 ? -14.545 16.290 -11.271 1.00 17.14 296 ILE A C 1
ATOM 2461 O O . ILE A 1 299 ? -13.746 16.631 -10.395 1.00 18.08 296 ILE A O 1
ATOM 2466 N N . LYS A 1 300 ? -15.773 16.774 -11.360 1.00 16.81 297 LYS A N 1
ATOM 2467 C CA . LYS A 1 300 ? -16.284 17.763 -10.399 1.00 18.96 297 LYS A CA 1
ATOM 2468 C C . LYS A 1 300 ? -16.223 17.241 -8.959 1.00 18.86 297 LYS A C 1
ATOM 2469 O O . LYS A 1 300 ? -15.845 17.997 -8.050 1.00 19.48 297 LYS A O 1
ATOM 2475 N N A ILE A 1 301 ? -16.565 15.977 -8.728 0.30 18.07 298 ILE A N 1
ATOM 2476 N N B ILE A 1 301 ? -16.615 15.975 -8.747 0.70 18.03 298 ILE A N 1
ATOM 2477 C CA A ILE A 1 301 ? -16.478 15.442 -7.371 0.30 17.33 298 ILE A CA 1
ATOM 2478 C CA B ILE A 1 301 ? -16.512 15.326 -7.425 0.70 17.41 298 ILE A CA 1
ATOM 2479 C C A ILE A 1 301 ? -15.057 15.326 -6.843 0.30 17.70 298 ILE A C 1
ATOM 2480 C C B ILE A 1 301 ? -15.075 15.350 -6.885 0.70 18.40 298 ILE A C 1
ATOM 2481 O O A ILE A 1 301 ? -14.816 15.622 -5.673 0.30 17.49 298 ILE A O 1
ATOM 2482 O O B ILE A 1 301 ? -14.844 15.756 -5.749 0.70 18.22 298 ILE A O 1
ATOM 2491 N N . PHE A 1 302 ? -14.125 14.899 -7.689 1.00 16.86 299 PHE A N 1
ATOM 2492 C CA . PHE A 1 302 ? -12.734 14.775 -7.247 1.00 17.28 299 PHE A CA 1
ATOM 2493 C C . PHE A 1 302 ? -12.105 16.149 -7.081 1.00 16.98 299 PHE A C 1
ATOM 2494 O O . PHE A 1 302 ? -11.182 16.305 -6.309 1.00 17.81 299 PHE A O 1
ATOM 2502 N N . ALA A 1 303 ? -12.671 17.142 -7.754 1.00 17.29 300 ALA A N 1
ATOM 2503 C CA . ALA A 1 303 ? -12.170 18.525 -7.662 1.00 17.82 300 ALA A CA 1
ATOM 2504 C C . ALA A 1 303 ? -12.785 19.334 -6.502 1.00 20.09 300 ALA A C 1
ATOM 2505 O O . ALA A 1 303 ? -12.294 20.418 -6.201 1.00 20.18 300 ALA A O 1
ATOM 2507 N N . ALA A 1 304 ? -13.810 18.780 -5.848 1.00 21.52 301 ALA A N 1
ATOM 2508 C CA . ALA A 1 304 ? -14.626 19.502 -4.852 1.00 24.69 301 ALA A CA 1
ATOM 2509 C C . ALA A 1 304 ? -13.846 19.878 -3.592 1.00 27.19 301 ALA A C 1
ATOM 2510 O O . ALA A 1 304 ? -12.968 19.134 -3.144 1.00 26.89 301 ALA A O 1
ATOM 2512 N N . ASP A 1 305 ? -14.166 21.051 -3.044 1.00 31.76 302 ASP A N 1
ATOM 2513 C CA . ASP A 1 305 ? -13.666 21.476 -1.715 1.00 40.62 302 ASP A CA 1
ATOM 2514 C C . ASP A 1 305 ? -14.208 20.580 -0.615 1.00 43.14 302 ASP A C 1
ATOM 2515 O O . ASP A 1 305 ? -13.550 20.397 0.409 1.00 46.09 302 ASP A O 1
#

Organism: Leptospira interrogans serogroup Icterohaemorrhagiae serovar Lai (strain 56601) (NCBI:txid189518)

Nearest PDB structures (foldseek):
  9gkv-assembly1_B  TM=9.360E-01  e=2.460E-29  Vibrio cholerae
  4qa2-assembly3_A  TM=8.777E-01  e=1.953E-19  Homo sapiens
  4qa1-assembly1_A  TM=8.826E-01  e=2.981E-19  Homo sapiens
  3mz7-assembly1_A  TM=8.583E-01  e=1.443E-19  Homo sapiens
  7jvw-assembly1_A  TM=8.784E-01  e=5.798E-19  Homo sapiens

Radius of gyration: 17.4 Å; Cα contacts (8 Å, |Δi|>4): 662; chains: 1; bounding box: 42×43×45 Å

B-factor: mean 21.43, std 7.55, range [11.43, 66.54]

InterPro domains:
  IPR000286 Histone deacetylase HDAC [PR01270] (120-143)
  IPR000286 Histone deacetylase HDAC [PR01270] (154-169)
  IPR000286 Histone deacetylase HDAC [PR01270] (227-237)
  IPR023696 Ureohydrolase domain superfamily [SSF52768] (7-287)
  IPR023801 Histone deacetylase domain [PF00850] (23-287)
  IPR037138 Histone deacetylase domain superfamily [G3DSA:3.40.800.20] (14-296)
  IPR044150 Histone deacetylase 11 [cd09993] (23-296)

Solvent-accessible surface area: 12995 Å² total; per-residue (Å²): 252,131,53,107,93,7,0,0,0,12,15,70,66,5,21,35,97,29,55,142,48,85,28,22,11,111,0,16,75,73,1,63,58,28,0,138,182,40,96,171,11,54,111,40,151,69,51,133,6,124,90,11,137,64,150,11,0,54,54,15,6,53,107,104,0,0,77,11,0,83,76,60,68,138,31,108,43,5,110,109,3,103,25,66,31,49,151,110,7,16,72,13,17,8,6,3,0,8,0,0,17,36,0,17,95,14,4,112,82,13,16,0,0,1,0,2,1,2,3,22,6,11,0,16,28,62,72,0,14,5,32,8,1,0,0,0,1,0,0,0,0,59,38,16,35,148,121,81,100,136,69,66,0,0,2,0,4,0,1,0,15,1,4,0,0,3,1,87,29,3,103,134,33,110,40,4,21,7,1,2,1,1,1,71,112,40,82,4,146,63,34,188,14,72,34,48,30,60,4,132,121,44,14,28,28,161,99,1,18,94,50,0,78,132,5,8,158,112,0,61,83,98,14,137,7,28,1,0,0,0,0,0,0,1,0,0,8,82,20,12,72,62,4,55,1,89,0,39,66,89,0,2,98,98,0,1,77,32,0,30,60,19,0,91,82,26,140,80,2,51,0,0,0,0,2,8,6,0,14,12,182,76,70,108,36,1,0,36,2,2,32,19,0,0,105,18,0,16,40,180

Foldseek 3Di:
DLADQEAEEDDQLQADDQDPQLFRSNLLVLLVVVQCVDPVNVPHYYHFFDFADVVLLLLFADPQLVVCLCVQHDDQQEVQQSGRRDVSLSRSQRRQLRRLLVQLVCLVHYQEYEYSGDPQLQDARRHHHDNHSGHSNVSSVSVVCVVPVVFAEEEAAEAQEDSQRVQVRCVPPPRYAYEYEHAQPDDDDDDDGNYYHHDHFAAELPVVVVVVLVVLVVCVVRDQHLEYEYALEAQLDCQAPRGRHHYHLVSSLVVLLSVLVSSVVRPNYGYYYYHPGGRGPDSVSRSVSSSSSVCSSSDD

Sequence (300 aa):
KHLERIGLVYHPDYNLDLGPHVVFPARRKYQMVYDLVKRDDSKLSNLYIYKPDLAKTKDLSSLVHTQEFLDDFFSLNITERTQYSELPLTKQIVHSSFVLAVGGTILSMELAQKYKFVYHIGGGFHHSMPDRAEGFCYLNDAAIASKLYQKEYPDKKILFIDLDLHQGNGNSFIFQNDPDVFTFSMHQEENLYPKKEKSDLDISLEEGIGDKEYLELLEKSLRKIESDFKPDLIFYIAGADPFEGDSSLGDLKLTFQQGLRKRDQIVRDFAYSLNDTRVVILPAGGYAKDFYDTVTIHYNTIKIIFAAD

Secondary structure (DSSP, 8-state):
---EEEEEE--GGG----TT-SS-TTHHHHHHHHHHH-TTGGGS-EE-PPPPPHHHHTTTS-HHHHHHHHTT--STTTTTSSS---HHHHHHHHHHHHHHHHHHHHTTTEEEEEESS---TT--SS--BTTBSS-HHHHHHHHHHHH-TT--EEEEE-SSS--HHHHHHTTT-TTEEEEEEEETTSSSPPP--SEEEEEPTT--HHHHHHHHHHHHHHHHHH---SEEEEE--STTBTTBSS----B-HHHHHHHHHHHHHHHHHSTT-EEEEE-----BSSHHHHHHHHHHHHHHHH--